Protein AF-A0A373CDP2-F1 (afdb_monomer)

Solvent-accessible surface area (backbone atoms only — not comparable to full-atom values): 11698 Å² total; per-residue (Å²): 119,57,42,87,71,25,28,60,67,56,31,35,53,56,54,60,68,63,36,44,76,42,55,37,71,59,55,51,54,51,41,70,76,43,55,89,49,52,42,79,63,47,60,87,51,70,73,38,40,32,43,42,81,57,66,59,92,93,43,82,88,56,56,48,43,31,30,28,71,40,75,60,88,72,38,36,34,31,42,23,76,78,72,51,74,48,79,39,51,74,90,31,45,47,75,65,63,101,52,98,62,49,73,32,66,48,29,35,28,76,74,52,75,72,48,55,48,32,43,76,74,59,54,30,49,58,53,37,27,79,28,56,36,45,35,33,41,26,86,90,76,46,56,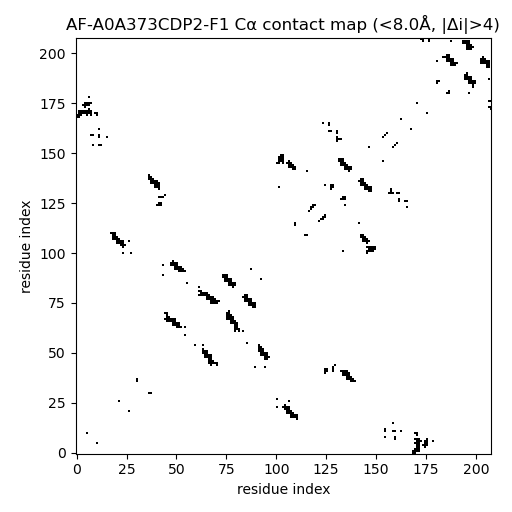38,35,28,38,67,60,80,96,70,61,59,52,74,65,24,46,42,50,35,38,57,76,73,63,66,68,38,32,21,70,52,36,34,51,52,51,57,35,50,77,69,64,34,43,84,46,76,59,88,95,43,50,27,34,21,52,85,89,44,80,72,49,73,65,118

pLDDT: mean 94.48, std 4.65, range [57.09, 98.25]

Nearest PDB structures (foldseek):
  7pel-assembly1_D  TM=5.878E-01  e=1.003E-01  Simian T-lymphotropic virus 1
  1mma-assembly1_A  TM=6.314E-01  e=1.733E-01  Dictyostelium discoideum
  7ouf-assembly1_D  TM=6.050E-01  e=2.079E-01  Simian T-lymphotropic virus 1
  6z7u-assembly1_A  TM=4.160E-01  e=3.799E-02  Dictyostelium discoideum
  2aka-assembly1_A  TM=4.088E-01  e=1.279E-01  Dictyostelium discoideum

Foldseek 3Di:
DADPLFALLNLLVVQQVQWDKDFQVVVVVVCVVPVPQKDFPQDDDFQFKKFFQADDPPCPVFARTFTFHDDDPQWTWTQGPVRDIDIDGPVGMDTDDPDPAAPDRMKTDGDDPVVVCCVPPVVLSVQQSVLQKTWMQGNPPGIMIDHRDDDDDCSVRHRSSSCVSSPDDNYDPLSNVVVVLVVVVWDWDDDDPFIFTDDVNHTDGTRD

Secondary structure (DSSP, 8-state):
-PPTT--HHHHHHHHHHTSEEEEHHHHHHHHHHSGGGEEE-PPP-TT-EEEESSPPTT-TTS-SEEEEEEEETTEEEEEETTS-EEEE-GGGEEE--SSSS-SSSEEEE--SHHHHHHHHHTTHHHHHHTTTEEEEEETTTEEEEEE---SS-HIIIIIHHHHHHHT---S-HHHHHHHHHHHTT-EEEEETTEEEEEETTEEEEE--

Radius of gyration: 22.07 Å; Cα contacts (8 Å, |Δi|>4): 347; chains: 1; bounding box: 62×33×64 Å

Structure (mmCIF, N/CA/C/O backbone):
data_AF-A0A373CDP2-F1
#
_entry.id   AF-A0A373CDP2-F1
#
loop_
_atom_site.group_PDB
_atom_site.id
_atom_site.type_symbol
_atom_site.label_atom_id
_atom_site.label_alt_id
_atom_site.label_comp_id
_atom_site.label_asym_id
_atom_site.label_entity_id
_atom_site.label_seq_id
_atom_site.pdbx_PDB_ins_code
_atom_site.Cartn_x
_atom_site.Cartn_y
_atom_site.Cartn_z
_atom_site.occupancy
_atom_site.B_iso_or_equiv
_atom_site.auth_seq_id
_atom_site.auth_comp_id
_atom_site.auth_asym_id
_atom_site.auth_atom_id
_atom_site.pdbx_PDB_model_num
ATOM 1 N N . MET A 1 1 ? -2.720 -9.867 20.230 1.00 57.09 1 MET A N 1
ATOM 2 C CA . MET A 1 1 ? -3.856 -10.163 21.149 1.00 57.09 1 MET A CA 1
ATOM 3 C C . MET A 1 1 ? -4.723 -8.920 21.264 1.00 57.09 1 MET A C 1
ATOM 5 O O . MET A 1 1 ? -4.150 -7.847 21.395 1.00 57.09 1 MET A O 1
ATOM 9 N N . ALA A 1 2 ? -6.055 -9.048 21.234 1.00 69.31 2 ALA A N 1
ATOM 10 C CA . ALA A 1 2 ? -6.944 -7.904 21.438 1.00 69.31 2 ALA A CA 1
ATOM 11 C C . ALA A 1 2 ? -6.773 -7.320 22.849 1.00 69.31 2 ALA A C 1
ATOM 13 O O . ALA A 1 2 ? -6.907 -8.052 23.834 1.00 69.31 2 ALA A O 1
ATOM 14 N N . LYS A 1 3 ? -6.446 -6.027 22.958 1.00 78.19 3 LYS A N 1
ATOM 15 C CA . LYS A 1 3 ? -6.358 -5.335 24.255 1.00 78.19 3 LYS A CA 1
ATOM 16 C C . LYS A 1 3 ? -7.673 -4.597 24.513 1.00 78.19 3 LYS A C 1
ATOM 18 O O . LYS A 1 3 ? -8.150 -3.864 23.653 1.00 78.19 3 LYS A O 1
ATOM 23 N N . ALA A 1 4 ? -8.258 -4.797 25.695 1.00 86.12 4 ALA A N 1
ATOM 24 C CA . ALA A 1 4 ? -9.505 -4.135 26.082 1.00 86.12 4 ALA A CA 1
ATOM 25 C C . ALA A 1 4 ? -9.374 -2.606 25.976 1.00 86.12 4 ALA A C 1
ATOM 27 O O . ALA A 1 4 ? -8.373 -2.042 26.420 1.00 86.12 4 ALA A O 1
ATOM 28 N N . GLY A 1 5 ? -10.386 -1.947 25.408 1.00 91.06 5 GLY A N 1
ATOM 29 C CA . GLY A 1 5 ? -10.405 -0.493 25.228 1.00 91.06 5 GLY A CA 1
ATOM 30 C C . GLY A 1 5 ? -9.679 0.040 23.986 1.00 91.06 5 GLY A C 1
ATOM 31 O O . GLY A 1 5 ? -9.682 1.248 23.783 1.00 91.06 5 GLY A O 1
ATOM 32 N N . MET A 1 6 ? -9.064 -0.816 23.167 1.00 95.06 6 MET A N 1
ATOM 33 C CA . MET A 1 6 ? -8.270 -0.402 22.006 1.00 95.06 6 MET A CA 1
ATOM 34 C C . MET A 1 6 ? -9.149 -0.166 20.770 1.00 95.06 6 MET A C 1
ATOM 36 O O . MET A 1 6 ? -9.871 -1.072 20.358 1.00 95.06 6 MET A O 1
ATOM 40 N N . THR A 1 7 ? -9.072 1.013 20.150 1.00 96.38 7 THR A N 1
ATOM 41 C CA . THR A 1 7 ? -9.706 1.268 18.840 1.00 96.38 7 THR A CA 1
ATOM 42 C C . THR A 1 7 ? -8.909 0.625 17.701 1.00 96.38 7 THR A C 1
ATOM 44 O O . THR A 1 7 ? -7.782 0.164 17.895 1.00 96.38 7 THR A O 1
ATOM 47 N N . ILE A 1 8 ? -9.455 0.608 16.483 1.00 96.94 8 ILE A N 1
ATOM 48 C CA . ILE A 1 8 ? -8.701 0.195 15.289 1.00 96.94 8 ILE A CA 1
ATOM 49 C C . ILE A 1 8 ? -7.463 1.076 15.092 1.00 96.94 8 ILE A C 1
ATOM 51 O O . ILE A 1 8 ? -6.405 0.558 14.744 1.00 96.94 8 ILE A O 1
ATOM 55 N N . SER A 1 9 ? -7.575 2.385 15.339 1.00 96.31 9 SER A N 1
ATOM 56 C CA . SER A 1 9 ? -6.439 3.305 15.215 1.00 96.31 9 SER A CA 1
ATOM 57 C C . SER A 1 9 ? -5.327 2.948 16.202 1.00 96.31 9 SER A C 1
ATOM 59 O O . SER A 1 9 ? -4.179 2.772 15.795 1.00 96.31 9 SER A O 1
ATOM 61 N N . ASP A 1 10 ? -5.669 2.731 17.474 1.00 96.31 10 ASP A N 1
ATOM 62 C CA . ASP A 1 10 ? -4.702 2.318 18.499 1.00 96.31 10 ASP A CA 1
ATOM 63 C C . ASP A 1 10 ? -4.043 0.974 18.148 1.00 96.31 10 ASP A C 1
ATOM 65 O O . ASP A 1 10 ? -2.832 0.800 18.294 1.00 96.31 10 ASP A O 1
ATOM 69 N N . ALA A 1 11 ? -4.836 0.023 17.649 1.00 96.31 11 ALA A N 1
ATOM 70 C CA . ALA A 1 11 ? -4.348 -1.287 17.246 1.00 96.31 11 ALA A CA 1
ATOM 71 C C . ALA A 1 11 ? -3.410 -1.218 16.035 1.00 96.31 11 ALA A C 1
ATOM 73 O O . ALA A 1 11 ? -2.416 -1.940 16.003 1.00 96.31 11 ALA A O 1
ATOM 74 N N . ALA A 1 12 ? -3.699 -0.349 15.062 1.00 96.25 12 ALA A N 1
ATOM 75 C CA . ALA A 1 12 ? -2.824 -0.113 13.921 1.00 96.25 12 ALA A CA 1
ATOM 76 C C . ALA A 1 12 ? -1.485 0.500 14.363 1.00 96.25 12 ALA A C 1
ATOM 78 O O . ALA A 1 12 ? -0.440 0.058 13.897 1.00 96.25 12 ALA A O 1
ATOM 79 N N . HIS A 1 13 ? -1.495 1.449 15.306 1.00 95.75 13 HIS A N 1
ATOM 80 C CA . HIS A 1 13 ? -0.265 2.024 15.867 1.00 95.75 13 HIS A CA 1
ATOM 81 C C . HIS A 1 13 ? 0.587 0.982 16.592 1.00 95.75 13 HIS A C 1
ATOM 83 O O . HIS A 1 13 ? 1.801 0.938 16.403 1.00 95.75 13 HIS A O 1
ATOM 89 N N . GLU A 1 14 ? -0.030 0.131 17.412 1.00 94.88 14 GLU A N 1
ATOM 90 C CA . GLU A 1 14 ? 0.697 -0.933 18.112 1.00 94.88 14 GLU A CA 1
ATOM 91 C C . GLU A 1 14 ? 1.245 -1.980 17.137 1.00 94.88 14 GLU A C 1
ATOM 93 O O . GLU A 1 14 ? 2.377 -2.416 17.311 1.00 94.88 14 GLU A O 1
ATOM 98 N N . TRP A 1 15 ? 0.495 -2.325 16.087 1.00 93.25 15 TRP A N 1
ATOM 99 C CA . TRP A 1 15 ? 0.960 -3.234 15.038 1.00 93.25 15 TRP A CA 1
ATOM 100 C C . TRP A 1 15 ? 2.170 -2.679 14.278 1.00 93.25 15 TRP A C 1
ATOM 102 O O . TRP A 1 15 ? 3.183 -3.363 14.164 1.00 93.25 15 TRP A O 1
ATOM 112 N N . VAL A 1 16 ? 2.122 -1.419 13.835 1.00 94.06 16 VAL A N 1
ATOM 113 C CA . VAL A 1 16 ? 3.268 -0.768 13.173 1.00 94.06 16 VAL A CA 1
ATOM 114 C C . VAL A 1 16 ? 4.475 -0.674 14.113 1.00 94.06 16 VAL A C 1
ATOM 116 O O . VAL A 1 16 ? 5.613 -0.785 13.668 1.00 94.06 16 VAL A O 1
ATOM 119 N N . ARG A 1 17 ? 4.257 -0.531 15.428 1.00 93.19 17 ARG A N 1
ATOM 120 C CA . ARG A 1 17 ? 5.344 -0.488 16.422 1.00 93.19 17 ARG A CA 1
ATOM 121 C C . ARG A 1 17 ? 6.102 -1.812 16.570 1.00 93.19 17 ARG A C 1
ATOM 123 O O . ARG A 1 17 ? 7.216 -1.798 17.086 1.00 93.19 17 ARG A O 1
ATOM 130 N N . GLU A 1 18 ? 5.502 -2.935 16.187 1.00 91.62 18 GLU A N 1
ATOM 131 C CA . GLU A 1 18 ? 6.145 -4.257 16.226 1.00 91.62 18 GLU A CA 1
ATOM 132 C C . GLU A 1 18 ? 6.982 -4.547 14.967 1.00 91.62 18 GLU A C 1
ATOM 134 O O . GLU A 1 18 ? 7.766 -5.499 14.957 1.00 91.62 18 GLU A O 1
ATOM 139 N N 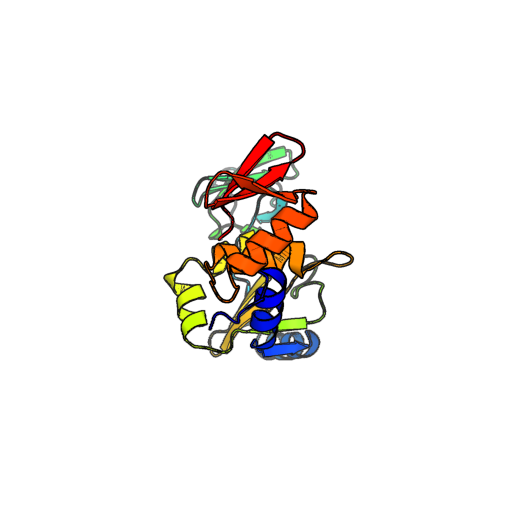. MET A 1 19 ? 6.853 -3.721 13.924 1.00 93.12 19 MET A N 1
ATOM 140 C CA . MET A 1 19 ? 7.631 -3.843 12.691 1.00 93.12 19 MET A CA 1
ATOM 141 C C . MET A 1 19 ? 9.071 -3.369 12.879 1.00 93.12 19 MET A C 1
ATOM 143 O O . MET A 1 19 ? 9.372 -2.508 13.713 1.00 93.12 19 MET A O 1
ATOM 147 N N . ASN A 1 20 ? 9.963 -3.884 12.037 1.00 95.19 20 ASN A N 1
ATOM 148 C CA . ASN A 1 20 ? 11.294 -3.314 11.912 1.00 95.19 20 ASN A CA 1
ATOM 149 C C . ASN A 1 20 ? 11.195 -2.011 11.114 1.00 95.19 20 ASN A C 1
ATOM 151 O O . ASN A 1 20 ? 10.481 -1.952 10.116 1.00 95.19 20 ASN A O 1
ATOM 155 N N . ALA A 1 21 ? 11.909 -0.972 11.547 1.00 96.50 21 ALA A N 1
ATOM 156 C CA . ALA A 1 21 ? 11.938 0.325 10.878 1.00 96.50 21 ALA A CA 1
ATOM 157 C C . ALA A 1 21 ? 13.376 0.693 10.505 1.00 96.50 21 ALA A C 1
ATOM 159 O O . ALA A 1 21 ? 14.275 0.670 11.351 1.00 96.50 21 ALA A O 1
ATOM 160 N N . TYR A 1 22 ? 13.573 1.073 9.248 1.00 97.12 22 TYR A N 1
ATOM 161 C CA . TYR A 1 22 ? 14.870 1.365 8.655 1.00 97.12 22 TYR A CA 1
ATOM 162 C C . TYR A 1 22 ? 14.875 2.785 8.087 1.00 97.12 22 TYR A C 1
ATOM 164 O O . TYR A 1 22 ? 13.942 3.156 7.369 1.00 97.12 22 TYR A O 1
ATOM 172 N N . PRO A 1 23 ? 15.909 3.594 8.370 1.00 97.38 23 PRO A N 1
ATOM 173 C CA . PRO A 1 23 ? 16.127 4.831 7.634 1.00 97.38 23 PRO A CA 1
ATOM 174 C C . PRO A 1 23 ? 16.284 4.521 6.146 1.00 97.38 23 PRO A C 1
ATOM 176 O O . PRO A 1 23 ? 17.019 3.600 5.787 1.00 97.38 23 PRO A O 1
ATOM 179 N N . GLN A 1 24 ? 15.644 5.306 5.285 1.00 95.50 24 GLN A N 1
ATOM 180 C CA . GLN A 1 24 ? 15.712 5.105 3.839 1.00 95.50 24 GLN A CA 1
ATOM 181 C C . GLN A 1 24 ? 17.152 5.058 3.313 1.00 95.50 24 GLN A C 1
ATOM 183 O O . GLN A 1 24 ? 17.481 4.176 2.530 1.00 95.50 24 GLN A O 1
ATOM 188 N N . GLU A 1 25 ? 18.024 5.949 3.791 1.00 96.06 25 GLU A N 1
ATOM 189 C CA . GLU A 1 25 ? 19.436 6.017 3.378 1.00 96.06 25 GLU A CA 1
ATOM 190 C C . GLU A 1 25 ? 20.194 4.698 3.630 1.00 96.06 25 GLU A C 1
ATOM 192 O O . GLU A 1 25 ? 21.134 4.351 2.911 1.00 96.06 25 GLU A O 1
ATOM 197 N N . MET A 1 26 ? 19.782 3.931 4.648 1.00 97.31 26 MET A N 1
ATOM 198 C CA . MET A 1 26 ? 20.343 2.606 4.909 1.00 97.31 26 MET A CA 1
ATOM 199 C C . MET A 1 26 ? 19.941 1.625 3.809 1.00 97.31 26 MET A C 1
ATOM 201 O O . MET A 1 26 ? 20.804 0.922 3.290 1.00 97.31 26 MET A O 1
ATOM 205 N N . ILE A 1 27 ? 18.657 1.594 3.444 1.00 97.19 27 ILE A N 1
ATOM 206 C CA . ILE A 1 27 ? 18.152 0.733 2.368 1.00 97.19 27 ILE A CA 1
ATOM 207 C C . ILE A 1 27 ? 18.765 1.142 1.029 1.00 97.19 27 ILE A C 1
ATOM 209 O O . ILE A 1 27 ? 19.231 0.282 0.293 1.00 97.19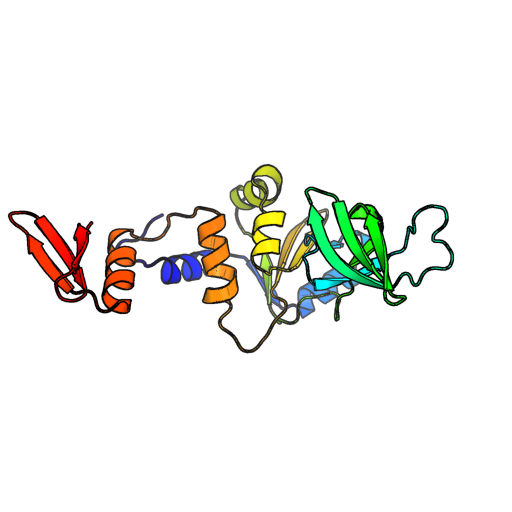 27 ILE A O 1
ATOM 213 N N . GLU A 1 28 ? 18.881 2.442 0.758 1.00 96.38 28 GLU A N 1
ATOM 214 C CA . GLU A 1 28 ? 19.547 2.963 -0.438 1.00 96.38 28 GLU A CA 1
ATOM 215 C C . GLU A 1 28 ? 20.995 2.467 -0.544 1.00 96.38 28 GLU A C 1
ATOM 217 O O . GLU A 1 28 ? 21.419 1.979 -1.590 1.00 96.38 28 GLU A O 1
ATOM 222 N N . THR A 1 29 ? 21.743 2.519 0.563 1.00 97.12 29 THR A N 1
ATOM 223 C CA . THR A 1 29 ? 23.119 2.006 0.614 1.00 97.12 29 THR A CA 1
ATOM 224 C C . THR A 1 29 ? 23.176 0.505 0.307 1.00 97.12 29 THR A C 1
ATOM 226 O O . THR A 1 29 ? 24.089 0.049 -0.383 1.00 97.12 29 THR A O 1
ATOM 229 N N . LEU A 1 30 ? 22.211 -0.276 0.806 1.00 96.19 30 LEU A N 1
ATOM 230 C CA . LEU A 1 30 ? 22.133 -1.719 0.561 1.00 96.19 30 LEU A CA 1
ATOM 231 C C . LEU A 1 30 ? 21.752 -2.036 -0.893 1.00 96.19 30 LEU A C 1
ATOM 233 O O . LEU A 1 30 ? 22.391 -2.893 -1.502 1.00 96.19 30 LEU A O 1
ATOM 237 N N . MET A 1 31 ? 20.787 -1.310 -1.462 1.00 96.19 31 MET A N 1
ATOM 238 C CA . MET A 1 31 ? 20.396 -1.427 -2.870 1.00 96.19 31 MET A CA 1
ATOM 239 C C . MET A 1 31 ? 21.561 -1.114 -3.806 1.00 96.19 31 MET A C 1
ATOM 241 O O . MET A 1 31 ? 21.827 -1.866 -4.735 1.00 96.19 31 MET A O 1
ATOM 245 N N . GLN A 1 32 ? 22.327 -0.055 -3.537 1.00 95.94 32 GLN A N 1
ATOM 246 C CA . GLN A 1 32 ? 23.506 0.280 -4.344 1.00 95.94 32 GLN A CA 1
ATOM 247 C C . GLN A 1 32 ? 24.610 -0.783 -4.262 1.00 95.94 32 GLN A C 1
ATOM 249 O O . GLN A 1 32 ? 25.369 -0.959 -5.216 1.00 95.94 32 GLN A O 1
ATOM 254 N N . ALA A 1 33 ? 24.730 -1.479 -3.128 1.00 96.81 33 ALA A N 1
ATOM 255 C CA . ALA A 1 33 ? 25.738 -2.518 -2.945 1.00 96.81 33 ALA A CA 1
ATOM 256 C C . ALA A 1 33 ? 25.420 -3.800 -3.729 1.00 96.81 33 ALA A C 1
ATOM 258 O O . ALA A 1 33 ? 26.351 -4.502 -4.133 1.00 96.81 33 ALA A O 1
ATOM 259 N N . LYS A 1 34 ? 24.134 -4.104 -3.931 1.00 95.88 34 LYS A N 1
ATOM 260 C CA . LYS A 1 34 ? 23.659 -5.297 -4.635 1.00 95.88 34 LYS A CA 1
ATOM 261 C C . LYS A 1 34 ? 22.375 -5.015 -5.435 1.00 95.88 34 LYS A C 1
ATOM 263 O O . LYS A 1 34 ? 21.322 -5.520 -5.071 1.00 95.88 34 LYS A O 1
ATOM 268 N N . PRO A 1 35 ? 22.427 -4.207 -6.501 1.00 94.75 35 PRO A N 1
ATOM 269 C CA . PRO A 1 35 ? 21.219 -3.743 -7.190 1.00 94.75 35 PRO A CA 1
ATOM 270 C C . PRO A 1 35 ? 20.390 -4.877 -7.803 1.00 94.75 35 PRO A C 1
ATOM 272 O O . PRO A 1 35 ? 19.171 -4.769 -7.841 1.00 94.75 35 PRO A O 1
ATOM 275 N N . ASP A 1 36 ? 21.043 -5.959 -8.232 1.00 96.81 36 ASP A N 1
ATOM 276 C CA . ASP A 1 36 ? 20.384 -7.099 -8.876 1.00 96.81 36 ASP A CA 1
ATOM 277 C C . ASP A 1 36 ? 19.564 -7.957 -7.896 1.00 96.81 36 ASP A C 1
ATOM 279 O O . ASP A 1 36 ? 18.681 -8.675 -8.345 1.00 96.81 36 ASP A O 1
ATOM 283 N N . ASP A 1 37 ? 19.826 -7.861 -6.584 1.00 97.38 37 ASP A N 1
ATOM 284 C CA . ASP A 1 37 ? 19.130 -8.636 -5.542 1.00 97.38 37 ASP A CA 1
ATOM 285 C C . ASP A 1 37 ? 17.828 -7.939 -5.077 1.00 97.38 37 ASP A C 1
ATOM 287 O O . ASP A 1 37 ? 17.168 -8.436 -4.165 1.00 97.38 37 ASP A O 1
ATOM 291 N N . TRP A 1 38 ? 17.487 -6.754 -5.611 1.00 97.12 38 TRP A N 1
ATOM 292 C CA . TRP A 1 38 ? 16.315 -5.970 -5.197 1.00 97.12 38 TRP A CA 1
ATOM 293 C C . TRP A 1 38 ? 15.314 -5.781 -6.333 1.00 97.12 38 TRP A C 1
ATOM 295 O O . TRP A 1 38 ? 15.653 -5.301 -7.417 1.00 97.12 38 TRP A O 1
ATOM 305 N N . HIS A 1 39 ? 14.042 -6.039 -6.039 1.00 95.06 39 HIS A N 1
ATOM 306 C CA . HIS A 1 39 ? 12.957 -5.953 -7.010 1.00 95.06 39 HIS A CA 1
ATOM 307 C C . HIS A 1 39 ? 11.795 -5.136 -6.445 1.00 95.06 39 HIS A C 1
ATOM 309 O O . HIS A 1 39 ? 11.271 -5.457 -5.381 1.00 95.06 39 HIS A O 1
ATOM 315 N N . GLU A 1 40 ? 11.372 -4.068 -7.131 1.00 95.88 40 GLU A N 1
ATOM 316 C 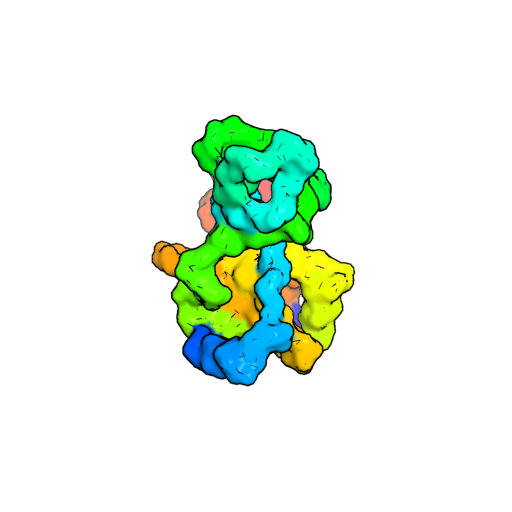CA . GLU A 1 40 ? 10.100 -3.419 -6.789 1.00 95.88 40 GLU A CA 1
ATOM 317 C C . GLU A 1 40 ? 8.956 -4.320 -7.268 1.00 95.88 40 GLU A C 1
ATOM 319 O O . GLU A 1 40 ? 8.777 -4.525 -8.464 1.00 95.88 40 GLU A O 1
ATOM 324 N N . VAL A 1 41 ? 8.172 -4.841 -6.325 1.00 95.94 41 VAL A N 1
ATOM 325 C CA . VAL A 1 41 ? 7.035 -5.743 -6.584 1.00 95.94 41 VAL A CA 1
ATOM 326 C C . VAL A 1 41 ? 5.686 -5.035 -6.410 1.00 95.94 41 VAL A C 1
ATOM 328 O O . VAL A 1 41 ? 4.632 -5.667 -6.359 1.00 95.94 41 VAL A O 1
ATOM 331 N N . THR A 1 42 ? 5.695 -3.703 -6.286 1.00 96.62 42 THR A N 1
ATOM 332 C CA . THR A 1 42 ? 4.477 -2.889 -6.198 1.00 96.62 42 THR A CA 1
ATOM 333 C C . THR A 1 42 ? 3.610 -3.090 -7.441 1.00 96.62 42 THR A C 1
ATOM 335 O O . THR A 1 42 ? 4.050 -2.800 -8.551 1.00 96.62 42 THR A O 1
ATOM 338 N N . MET A 1 43 ? 2.348 -3.495 -7.267 1.00 95.88 43 MET A N 1
ATOM 339 C CA . MET A 1 43 ? 1.430 -3.609 -8.401 1.00 95.88 43 MET A CA 1
ATOM 340 C C . MET A 1 43 ? 1.119 -2.227 -9.006 1.00 95.88 43 MET A C 1
ATOM 342 O O . MET A 1 43 ? 0.804 -1.301 -8.246 1.00 95.88 43 MET A O 1
ATOM 346 N N . PRO A 1 44 ? 1.136 -2.083 -10.345 1.00 95.69 44 PRO A N 1
ATOM 347 C CA . PRO A 1 44 ? 0.714 -0.855 -11.014 1.00 95.69 44 PRO A CA 1
ATOM 348 C C . PRO A 1 44 ? -0.760 -0.530 -10.744 1.00 95.69 44 PRO A C 1
ATOM 350 O O . PRO A 1 44 ? -1.592 -1.433 -10.593 1.00 95.69 44 PRO A O 1
ATOM 353 N N . ARG A 1 45 ? -1.103 0.761 -10.721 1.00 94.06 45 ARG A N 1
ATOM 354 C CA . ARG A 1 45 ? -2.480 1.247 -10.517 1.00 94.06 45 ARG A CA 1
ATOM 355 C C . ARG A 1 45 ? -2.935 2.173 -11.641 1.00 94.06 45 ARG A C 1
ATOM 357 O O . ARG A 1 45 ? -2.133 2.744 -12.367 1.00 94.06 45 ARG A O 1
ATOM 364 N N . VAL A 1 46 ? -4.249 2.366 -11.736 1.00 95.62 46 VAL A N 1
ATOM 365 C CA . VAL A 1 46 ? -4.833 3.409 -12.593 1.00 95.62 46 VAL A CA 1
ATOM 366 C C . VAL A 1 46 ? -4.223 4.769 -12.237 1.00 95.62 46 VAL A C 1
ATOM 368 O O . VAL A 1 46 ? -4.011 5.054 -11.054 1.00 95.62 46 VAL A O 1
ATOM 371 N N . CYS A 1 47 ? -3.968 5.583 -13.262 1.00 95.12 47 CYS A N 1
ATOM 372 C CA . CYS A 1 47 ? -3.242 6.855 -13.225 1.00 95.12 47 CYS A CA 1
ATOM 373 C C . CYS A 1 47 ? -1.723 6.763 -12.995 1.00 95.12 47 CYS A C 1
ATOM 375 O O . CYS A 1 47 ? -1.079 7.805 -12.889 1.00 95.12 47 CYS A O 1
ATOM 377 N N . ASP A 1 48 ? -1.125 5.570 -12.910 1.00 96.38 48 ASP A N 1
ATOM 378 C CA . ASP A 1 48 ? 0.336 5.476 -12.930 1.00 96.38 48 ASP A CA 1
ATOM 379 C C . ASP A 1 48 ? 0.865 5.785 -14.337 1.00 96.38 48 ASP A C 1
ATOM 381 O O . ASP A 1 48 ? 0.341 5.305 -15.347 1.00 96.38 48 ASP A O 1
ATOM 385 N N . ARG A 1 49 ? 1.932 6.582 -14.376 1.00 97.25 49 ARG A N 1
ATOM 386 C CA . ARG A 1 49 ? 2.730 6.855 -15.570 1.00 97.25 49 ARG A CA 1
ATOM 387 C C . ARG A 1 49 ? 3.615 5.658 -15.878 1.00 97.25 49 ARG A C 1
ATOM 389 O O . ARG A 1 49 ? 4.150 5.046 -14.956 1.00 97.25 49 ARG A O 1
ATOM 396 N N . VAL A 1 50 ? 3.749 5.308 -17.151 1.00 97.75 50 VAL A N 1
ATOM 397 C CA . VAL A 1 50 ? 4.445 4.089 -17.577 1.00 97.75 50 VAL A CA 1
ATOM 398 C C . VAL A 1 50 ? 5.301 4.318 -18.813 1.00 97.75 50 VAL A C 1
ATOM 400 O O . VAL A 1 50 ? 4.968 5.144 -19.665 1.00 97.75 50 VAL A O 1
ATOM 403 N N . TYR A 1 51 ? 6.357 3.516 -18.916 1.00 97.19 51 TYR A N 1
ATOM 404 C CA . TYR A 1 51 ? 7.166 3.350 -20.114 1.00 97.19 51 TYR A CA 1
ATOM 405 C C . TYR A 1 51 ? 7.005 1.921 -20.645 1.00 97.19 51 TYR A C 1
ATOM 407 O O . TYR A 1 51 ? 7.295 0.944 -19.954 1.00 97.19 51 TYR A O 1
ATOM 415 N N . VAL A 1 52 ? 6.523 1.795 -21.879 1.00 97.31 52 VAL A N 1
ATOM 416 C CA . VAL A 1 52 ? 6.281 0.524 -22.567 1.00 97.31 52 VAL A CA 1
ATOM 417 C C . VAL A 1 52 ? 7.519 0.143 -23.370 1.00 97.31 52 VAL A C 1
ATOM 419 O O . VAL A 1 52 ? 7.838 0.773 -24.378 1.00 97.31 52 VAL A O 1
ATOM 422 N N . TYR A 1 53 ? 8.214 -0.916 -22.958 1.00 95.75 53 TYR A N 1
ATOM 423 C CA . TYR A 1 53 ? 9.397 -1.408 -23.673 1.00 95.75 53 TYR A CA 1
ATOM 424 C C . TYR A 1 53 ? 9.079 -2.516 -24.686 1.00 95.75 53 TYR A C 1
ATOM 426 O O . TYR A 1 53 ? 9.875 -2.731 -25.602 1.00 95.75 53 TYR A O 1
ATOM 434 N N . ASN A 1 54 ? 7.917 -3.171 -24.571 1.00 95.38 54 ASN A N 1
ATOM 435 C CA . ASN A 1 54 ? 7.437 -4.183 -25.515 1.00 95.38 54 ASN A CA 1
ATOM 436 C C . ASN A 1 54 ? 6.120 -3.732 -26.167 1.00 95.38 54 ASN A C 1
ATOM 438 O O . ASN A 1 54 ? 5.029 -4.115 -25.746 1.00 95.38 54 ASN A O 1
ATOM 442 N N . LEU A 1 55 ? 6.215 -2.909 -27.214 1.00 94.56 55 LEU A N 1
ATOM 443 C CA . LEU A 1 55 ? 5.039 -2.509 -27.991 1.00 94.56 55 LEU A CA 1
ATOM 444 C C . LEU A 1 55 ? 4.468 -3.698 -28.794 1.00 94.56 55 LEU A C 1
ATOM 446 O O . LEU A 1 55 ? 5.247 -4.502 -29.317 1.00 94.56 55 LEU A O 1
ATOM 450 N N . PRO A 1 56 ? 3.132 -3.807 -28.945 1.00 94.00 56 PRO A N 1
ATOM 451 C CA . PRO A 1 56 ? 2.520 -4.837 -29.783 1.00 94.00 56 PRO A CA 1
ATOM 452 C C . PRO A 1 56 ? 2.936 -4.718 -31.257 1.00 94.00 56 PRO A C 1
ATOM 454 O O . PRO A 1 56 ? 3.169 -3.615 -31.756 1.00 94.00 56 PRO A O 1
ATOM 457 N N . ASP A 1 57 ? 2.944 -5.843 -31.979 1.00 93.31 57 ASP A N 1
ATOM 458 C CA . ASP A 1 57 ? 3.226 -5.877 -33.422 1.00 93.31 57 ASP A CA 1
ATOM 459 C C . ASP A 1 57 ? 2.358 -4.861 -34.192 1.00 93.31 57 ASP A C 1
ATOM 461 O O . ASP A 1 57 ? 1.131 -4.828 -34.049 1.00 93.31 57 ASP A O 1
ATOM 465 N N . GLY A 1 58 ? 2.984 -4.054 -35.051 1.00 91.69 58 GLY A N 1
ATOM 466 C CA . GLY A 1 58 ? 2.311 -2.997 -35.811 1.00 91.69 58 GLY A CA 1
ATOM 467 C C . GLY A 1 58 ? 2.129 -1.671 -35.065 1.00 91.69 58 GLY A C 1
ATOM 468 O O . GLY A 1 58 ? 1.529 -0.754 -35.628 1.00 91.69 58 GLY A O 1
ATOM 469 N N . CYS A 1 59 ? 2.623 -1.563 -33.827 1.00 93.19 59 CYS A N 1
ATOM 470 C CA . CYS A 1 59 ? 2.645 -0.330 -33.035 1.00 93.19 59 CYS A CA 1
ATOM 471 C C . CYS A 1 59 ? 4.067 0.241 -32.890 1.00 93.19 59 CYS A C 1
ATOM 473 O O . CYS A 1 59 ? 4.310 1.042 -31.996 1.00 93.19 59 CYS A O 1
ATOM 475 N N . GLU A 1 6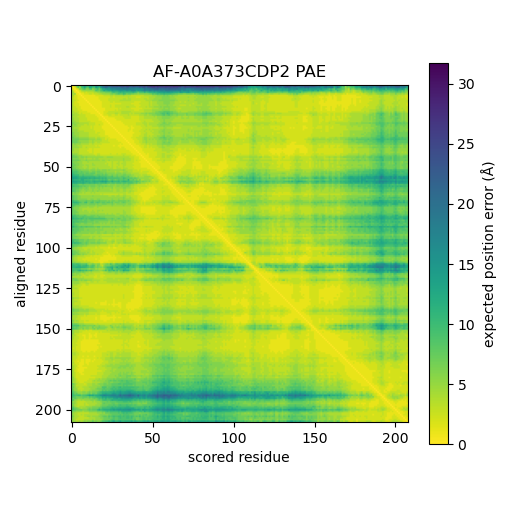0 ? 5.023 -0.160 -33.736 1.00 91.31 60 GLU A N 1
ATOM 476 C CA . GLU A 1 60 ? 6.449 0.166 -33.564 1.00 91.31 60 GLU A CA 1
ATOM 477 C C . GLU A 1 60 ? 6.757 1.671 -33.660 1.00 91.31 60 GLU A C 1
ATOM 479 O O . GLU A 1 60 ? 7.786 2.121 -33.159 1.00 91.31 60 GLU A O 1
ATOM 484 N N . ASP A 1 61 ? 5.873 2.438 -34.304 1.00 93.25 61 ASP A N 1
ATOM 485 C CA . ASP A 1 61 ? 5.994 3.889 -34.477 1.00 93.25 61 ASP A CA 1
ATOM 486 C C . ASP A 1 61 ? 5.280 4.699 -33.370 1.00 93.25 61 ASP A C 1
ATOM 488 O O . ASP A 1 61 ? 5.250 5.930 -33.449 1.00 93.25 61 ASP A O 1
ATOM 492 N N . TYR A 1 62 ? 4.664 4.042 -32.378 1.00 95.50 62 TYR A N 1
ATOM 493 C CA . TYR A 1 62 ? 3.928 4.718 -31.300 1.00 95.50 62 TYR A CA 1
ATOM 494 C C . TYR A 1 62 ? 4.872 5.303 -30.245 1.00 95.50 62 TYR A C 1
ATOM 496 O O . TYR A 1 62 ? 6.001 4.837 -30.069 1.00 95.50 62 TYR A O 1
ATOM 504 N N . ASP A 1 63 ? 4.400 6.318 -29.517 1.00 95.62 63 ASP A N 1
ATOM 505 C CA . ASP A 1 63 ? 5.114 6.802 -28.332 1.00 95.62 63 ASP A CA 1
ATOM 506 C C . ASP A 1 63 ? 5.051 5.738 -27.218 1.00 95.62 63 ASP A C 1
ATOM 508 O O . ASP A 1 63 ? 3.952 5.327 -26.850 1.00 95.62 63 ASP A O 1
ATOM 512 N N . PRO A 1 64 ? 6.187 5.263 -26.673 1.00 96.06 64 PRO A N 1
ATOM 513 C CA . PRO A 1 64 ? 6.184 4.242 -25.627 1.00 96.06 64 PRO A CA 1
ATOM 514 C C . PRO A 1 64 ? 5.751 4.772 -24.252 1.00 96.06 64 PRO A C 1
ATOM 516 O O . PRO A 1 64 ? 5.530 3.975 -23.342 1.00 96.06 6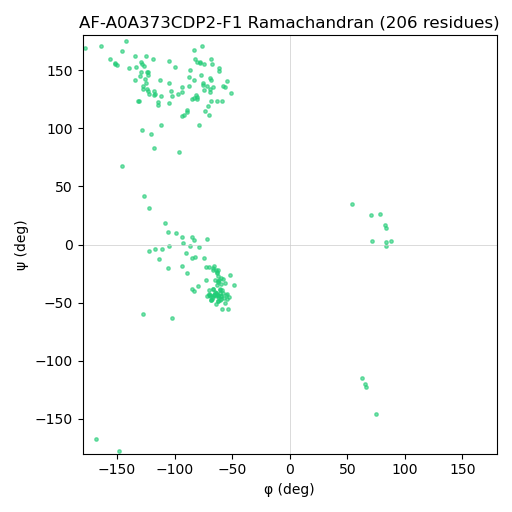4 PRO A O 1
ATOM 519 N N . ASN A 1 65 ? 5.652 6.089 -24.058 1.00 97.56 65 ASN A N 1
ATOM 520 C CA . ASN A 1 65 ? 5.244 6.674 -22.784 1.00 97.56 65 ASN A CA 1
ATOM 521 C C . ASN A 1 65 ? 3.720 6.782 -22.710 1.00 97.56 65 ASN A C 1
ATOM 523 O O . ASN A 1 65 ? 3.049 7.093 -23.697 1.00 97.56 65 ASN A O 1
ATOM 527 N N . GLY A 1 66 ? 3.159 6.581 -21.520 1.00 97.44 66 GLY A N 1
ATOM 528 C CA . GLY A 1 66 ? 1.716 6.668 -21.328 1.00 97.44 66 GLY A CA 1
ATOM 529 C C . GLY A 1 66 ? 1.273 6.686 -19.873 1.00 97.44 66 GLY A C 1
ATOM 530 O O . GLY A 1 66 ? 2.062 6.876 -18.946 1.00 97.44 66 GLY A O 1
ATOM 531 N N . GLU A 1 67 ? -0.026 6.493 -19.679 1.00 98.25 67 GLU A N 1
ATOM 532 C CA . GLU A 1 67 ? -0.672 6.377 -18.374 1.00 98.25 67 GLU A CA 1
ATOM 533 C C . GLU A 1 67 ? -1.651 5.195 -18.371 1.00 98.25 67 GLU A C 1
ATOM 535 O O . GLU A 1 67 ? -2.358 4.952 -19.353 1.00 98.25 67 GLU A O 1
ATOM 540 N N . ILE A 1 68 ? -1.712 4.459 -17.258 1.00 98.06 68 ILE A N 1
ATOM 541 C CA . ILE A 1 68 ? -2.684 3.376 -17.074 1.00 98.06 68 ILE A CA 1
ATOM 542 C C . ILE A 1 68 ? -4.084 3.977 -16.914 1.00 98.06 68 ILE A C 1
ATOM 544 O O . ILE A 1 68 ? -4.411 4.569 -15.884 1.00 98.06 68 ILE A O 1
ATOM 548 N N . GLU A 1 69 ? -4.942 3.763 -17.906 1.00 97.62 69 GLU A N 1
ATOM 549 C CA . GLU A 1 69 ? -6.324 4.246 -17.915 1.00 97.62 69 GLU A CA 1
ATOM 550 C C . GLU A 1 69 ? -7.267 3.284 -17.178 1.00 97.62 69 GLU A C 1
ATOM 552 O O . GLU A 1 69 ? -8.190 3.713 -16.481 1.00 97.62 69 GLU A O 1
ATOM 557 N N . ASN A 1 70 ? -7.052 1.971 -17.314 1.00 97.44 70 ASN A N 1
ATOM 558 C CA . ASN A 1 70 ? -7.901 0.957 -16.688 1.00 97.44 70 ASN A CA 1
ATOM 559 C C . ASN A 1 70 ? -7.170 -0.383 -16.496 1.00 97.44 70 ASN A C 1
ATOM 561 O O . ASN A 1 70 ? -6.197 -0.673 -17.187 1.00 97.44 70 ASN A O 1
ATOM 565 N N . ILE A 1 71 ? -7.670 -1.220 -15.582 1.00 96.38 71 ILE A N 1
ATOM 566 C CA . ILE A 1 71 ? -7.130 -2.556 -15.290 1.00 96.38 71 ILE A CA 1
ATOM 567 C C . ILE A 1 71 ? -8.284 -3.564 -15.258 1.00 96.38 71 ILE A C 1
ATOM 569 O O . ILE A 1 71 ? -9.239 -3.403 -14.493 1.00 96.38 71 ILE A O 1
ATOM 573 N N . VAL A 1 72 ? -8.203 -4.616 -16.077 1.00 94.94 72 VAL A N 1
ATOM 574 C CA . VAL A 1 72 ? -9.215 -5.682 -16.158 1.00 94.94 72 VAL A CA 1
ATOM 575 C C . VAL A 1 72 ? -8.540 -7.044 -16.008 1.00 94.94 72 VAL A C 1
ATOM 577 O O . VAL A 1 72 ? -8.013 -7.605 -16.964 1.00 94.94 72 VAL A O 1
ATOM 580 N N . GLY A 1 73 ? -8.583 -7.600 -14.795 1.00 92.12 73 GLY A N 1
ATOM 581 C CA . GLY A 1 73 ? -7.801 -8.797 -14.476 1.00 92.12 73 GLY A CA 1
ATOM 582 C C . GLY A 1 73 ? -6.311 -8.466 -14.529 1.00 92.12 73 GLY A C 1
ATOM 583 O O . GLY A 1 73 ? -5.891 -7.531 -13.856 1.00 92.12 73 GLY A O 1
ATOM 584 N N . ASP A 1 74 ? -5.567 -9.192 -15.361 1.00 92.81 74 ASP A N 1
ATOM 585 C CA . ASP A 1 74 ? -4.123 -9.001 -15.564 1.00 92.81 74 ASP A CA 1
ATOM 586 C C . ASP A 1 74 ? -3.807 -8.169 -16.825 1.00 92.81 74 ASP A C 1
ATOM 588 O O . ASP A 1 74 ? -2.659 -8.100 -17.258 1.00 92.81 74 ASP A O 1
ATOM 592 N N . VAL A 1 75 ? -4.833 -7.562 -17.439 1.00 96.69 75 VAL A N 1
ATOM 593 C CA . VAL A 1 75 ? -4.701 -6.717 -18.633 1.00 96.69 75 VAL A CA 1
ATOM 594 C C . VAL A 1 75 ? -4.768 -5.244 -18.243 1.00 96.69 75 VAL A C 1
ATOM 596 O O . VAL A 1 75 ? -5.729 -4.799 -17.604 1.00 96.69 75 VAL A O 1
ATOM 599 N N . TYR A 1 76 ? -3.765 -4.493 -18.684 1.00 97.56 76 TYR A N 1
ATOM 600 C CA . TYR A 1 76 ? -3.611 -3.061 -18.470 1.00 97.56 76 TYR A CA 1
ATOM 601 C C . TYR A 1 76 ? -3.948 -2.312 -19.753 1.00 97.56 76 TYR A C 1
ATOM 603 O O . TYR A 1 76 ? -3.335 -2.542 -20.794 1.00 97.56 76 TYR A O 1
ATOM 611 N N . LEU A 1 77 ? -4.927 -1.414 -19.669 1.00 98.06 77 LEU A N 1
ATOM 612 C CA . LEU A 1 77 ? -5.265 -0.487 -20.740 1.00 98.06 77 LEU A CA 1
ATOM 613 C C . LEU A 1 77 ? -4.430 0.781 -20.559 1.00 98.06 77 LEU A C 1
ATOM 615 O O . LEU A 1 77 ? -4.619 1.500 -19.575 1.00 98.06 77 LEU A O 1
ATOM 619 N N . ILE A 1 78 ? -3.520 1.046 -21.492 1.00 98.12 78 ILE A N 1
ATOM 620 C CA . ILE A 1 78 ? -2.585 2.173 -21.426 1.00 98.12 78 ILE A CA 1
ATOM 621 C C . ILE A 1 78 ? -2.930 3.177 -22.519 1.00 98.12 78 ILE A C 1
ATOM 623 O O . ILE A 1 78 ? -3.034 2.821 -23.694 1.00 98.12 78 ILE A O 1
ATOM 627 N N . ASN A 1 79 ? -3.087 4.434 -22.113 1.00 98.06 79 ASN A N 1
ATOM 628 C CA . ASN A 1 79 ? -3.245 5.577 -22.998 1.00 98.06 79 ASN A CA 1
ATOM 629 C C . ASN A 1 79 ? -1.864 6.201 -23.240 1.00 98.06 79 ASN A C 1
ATOM 631 O O . ASN A 1 79 ? -1.251 6.722 -22.307 1.00 98.06 79 ASN A O 1
ATOM 635 N N . LEU A 1 80 ? -1.357 6.075 -24.465 1.00 97.94 80 LEU A N 1
ATOM 636 C CA . LEU A 1 80 ? -0.039 6.564 -24.868 1.00 97.94 80 LEU A CA 1
ATOM 637 C C . LEU A 1 80 ? -0.078 8.069 -25.159 1.00 97.94 80 LEU A 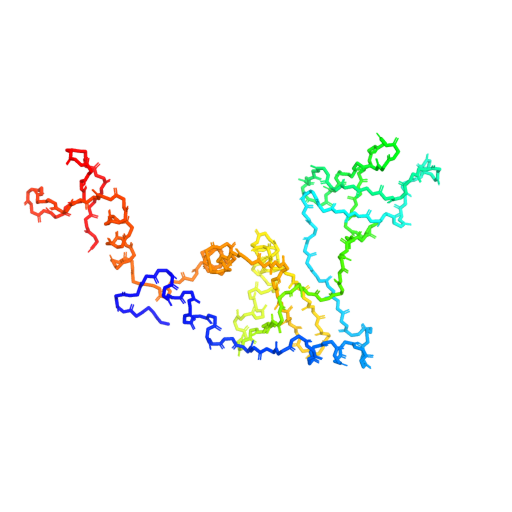C 1
ATOM 639 O O . LEU A 1 80 ? -1.124 8.634 -25.483 1.00 97.94 80 LEU A O 1
ATOM 643 N N . GLU A 1 81 ? 1.072 8.740 -25.082 1.00 97.06 81 GLU A N 1
ATOM 644 C CA . GLU A 1 81 ? 1.153 10.200 -25.259 1.00 97.06 81 GLU A CA 1
ATOM 645 C C . GLU A 1 81 ? 0.748 10.692 -26.656 1.00 97.06 81 GLU A C 1
ATOM 647 O O . GLU A 1 81 ? 0.308 11.835 -26.818 1.00 97.06 81 GLU A O 1
ATOM 652 N N . ASP A 1 82 ? 0.847 9.830 -27.666 1.00 95.94 82 ASP A N 1
ATOM 653 C CA . ASP A 1 82 ? 0.402 10.108 -29.032 1.00 95.94 82 ASP A CA 1
ATOM 654 C C . ASP A 1 82 ? -1.125 9.969 -29.227 1.00 95.94 82 ASP A C 1
ATOM 656 O O . ASP A 1 82 ? -1.649 10.273 -30.305 1.00 95.94 82 ASP A O 1
ATOM 660 N N . GLY A 1 83 ? -1.849 9.573 -28.174 1.00 95.19 83 GLY A N 1
ATOM 661 C CA . GLY A 1 83 ? -3.298 9.391 -28.142 1.00 95.19 83 GLY A CA 1
ATOM 662 C C . GLY A 1 83 ? -3.775 7.998 -28.556 1.00 95.19 83 GLY A C 1
ATOM 663 O O . GLY A 1 83 ? -4.989 7.780 -28.623 1.00 95.19 83 GLY A O 1
ATOM 664 N N . ASN A 1 84 ? -2.865 7.064 -28.846 1.00 96.50 84 ASN A N 1
ATOM 665 C CA . ASN A 1 84 ? -3.210 5.666 -29.070 1.00 96.50 84 ASN A CA 1
ATOM 666 C C . ASN A 1 84 ? -3.470 4.936 -27.746 1.00 96.50 84 ASN A C 1
ATOM 668 O O . ASN A 1 84 ? -2.985 5.317 -26.684 1.00 96.50 84 ASN A O 1
ATOM 672 N N . THR A 1 85 ? -4.232 3.845 -27.815 1.00 96.62 85 THR A N 1
ATOM 673 C CA . THR A 1 85 ? -4.514 2.993 -26.657 1.00 96.62 85 THR A CA 1
ATOM 674 C C . THR A 1 85 ? -4.101 1.564 -26.961 1.00 96.62 85 THR A C 1
ATOM 676 O O . THR A 1 85 ? -4.440 1.039 -28.025 1.00 96.62 85 THR A O 1
ATOM 679 N N . ILE A 1 86 ? -3.396 0.939 -26.022 1.00 97.12 86 ILE A N 1
ATOM 680 C CA . ILE A 1 86 ? -2.936 -0.447 -26.129 1.00 97.12 86 ILE A CA 1
ATOM 681 C C . ILE A 1 86 ? -3.323 -1.256 -24.889 1.00 97.12 86 ILE A C 1
ATOM 683 O O . ILE A 1 86 ? -3.567 -0.704 -23.816 1.00 97.12 86 ILE A O 1
ATOM 687 N N . GLU A 1 87 ? -3.392 -2.573 -25.059 1.00 96.94 87 GLU A N 1
ATOM 688 C CA . GLU A 1 87 ? -3.668 -3.544 -24.000 1.00 96.94 87 GLU A CA 1
ATOM 689 C C . GLU A 1 87 ? -2.431 -4.422 -23.804 1.00 96.94 87 GLU A C 1
ATOM 691 O O . GLU A 1 87 ? -1.986 -5.060 -24.758 1.00 96.94 87 GLU A O 1
ATOM 696 N N . LEU A 1 88 ? -1.887 -4.453 -22.586 1.00 96.00 88 LEU A N 1
ATOM 697 C CA . LEU A 1 88 ? -0.646 -5.161 -22.257 1.00 96.00 88 LEU A CA 1
ATOM 698 C C . LEU A 1 88 ? -0.764 -5.973 -20.963 1.00 96.00 88 LEU A C 1
ATOM 700 O O . LEU A 1 88 ? -1.646 -5.722 -20.136 1.00 96.00 88 LEU A O 1
ATOM 704 N N . GLY A 1 89 ? 0.156 -6.924 -20.777 1.00 96.12 89 GLY A N 1
ATOM 705 C CA . GLY A 1 89 ? 0.442 -7.506 -19.465 1.00 96.12 89 GLY A CA 1
ATOM 706 C C . GLY A 1 89 ? 1.412 -6.631 -18.661 1.00 96.12 89 GLY A C 1
ATOM 707 O O . GLY A 1 89 ? 2.047 -5.732 -19.206 1.00 96.12 89 GLY A O 1
ATOM 708 N N . ALA A 1 90 ? 1.548 -6.905 -17.360 1.00 93.69 90 ALA A N 1
ATOM 709 C CA . ALA A 1 90 ? 2.480 -6.179 -16.486 1.00 93.69 90 ALA A CA 1
ATOM 710 C C . ALA A 1 90 ? 3.963 -6.338 -16.889 1.00 93.69 90 ALA A C 1
ATOM 712 O O . ALA A 1 90 ? 4.775 -5.489 -16.544 1.00 93.69 90 ALA A O 1
ATOM 713 N N . ASP A 1 91 ? 4.300 -7.394 -17.636 1.00 95.31 91 ASP A N 1
ATOM 714 C CA . ASP A 1 91 ? 5.670 -7.720 -18.065 1.00 95.31 91 ASP A CA 1
ATOM 715 C C . ASP A 1 91 ? 6.123 -6.963 -19.332 1.00 95.31 91 ASP A C 1
ATOM 717 O O . ASP A 1 91 ? 7.202 -7.231 -19.860 1.00 95.31 91 ASP A O 1
ATOM 721 N N . ASP A 1 92 ? 5.297 -6.056 -19.864 1.00 96.94 92 ASP A N 1
ATOM 722 C CA . ASP A 1 92 ? 5.573 -5.329 -21.115 1.00 96.94 92 ASP A CA 1
ATOM 723 C C . ASP A 1 92 ? 5.861 -3.833 -20.904 1.00 96.94 92 ASP A C 1
ATOM 725 O O . ASP A 1 92 ? 6.180 -3.104 -21.852 1.00 96.94 92 ASP A O 1
ATOM 729 N N . PHE A 1 93 ? 5.755 -3.364 -19.660 1.00 96.81 93 PHE A N 1
ATOM 730 C CA . PHE A 1 93 ? 5.997 -1.979 -19.278 1.00 96.81 93 PHE A CA 1
ATOM 731 C C . PHE A 1 93 ? 6.609 -1.881 -17.881 1.00 96.81 93 PHE A C 1
ATOM 733 O O . PHE A 1 93 ? 6.627 -2.836 -17.108 1.00 96.81 93 PHE A O 1
ATOM 740 N N . GLU A 1 94 ? 7.113 -0.701 -17.552 1.00 95.62 94 GLU A N 1
ATOM 741 C CA . GLU A 1 94 ? 7.520 -0.341 -16.200 1.00 95.62 94 GLU A CA 1
ATOM 742 C C . GLU A 1 94 ? 6.795 0.926 -15.753 1.00 95.62 94 GLU A C 1
ATOM 744 O O . GLU A 1 94 ? 6.444 1.785 -16.565 1.00 95.62 94 GLU A O 1
ATOM 749 N N . VAL A 1 95 ? 6.533 1.034 -14.451 1.00 96.31 95 VAL A N 1
ATOM 750 C CA . VAL A 1 95 ? 5.938 2.241 -13.877 1.00 96.31 95 VAL A CA 1
ATOM 751 C C . VAL A 1 95 ? 7.026 3.286 -13.686 1.00 96.31 95 VAL A C 1
ATOM 753 O O . VAL A 1 95 ? 8.017 3.045 -12.998 1.00 96.31 95 VAL A O 1
ATOM 756 N N . GLU A 1 96 ? 6.814 4.471 -14.246 1.00 93.81 96 GLU A N 1
ATOM 757 C CA . GLU A 1 96 ? 7.692 5.612 -14.039 1.00 93.81 96 GLU A CA 1
ATOM 758 C C . GLU A 1 96 ? 7.531 6.121 -12.603 1.00 93.81 96 GLU A C 1
ATOM 760 O O . GLU A 1 96 ? 6.451 6.532 -12.165 1.00 93.81 96 GLU A O 1
ATOM 765 N N . ARG A 1 97 ? 8.627 6.081 -11.845 1.00 91.69 97 ARG A N 1
ATOM 766 C CA . ARG A 1 97 ? 8.703 6.588 -10.473 1.00 91.69 97 ARG A CA 1
ATOM 767 C C . ARG A 1 97 ? 9.626 7.800 -10.438 1.00 91.69 97 ARG A C 1
ATOM 769 O O . ARG A 1 97 ? 10.691 7.781 -11.049 1.00 91.69 97 ARG A O 1
ATOM 776 N N . ASP A 1 98 ? 9.273 8.808 -9.643 1.00 88.69 98 ASP A N 1
ATOM 777 C CA . ASP A 1 98 ? 10.129 9.988 -9.436 1.00 88.69 98 ASP A CA 1
ATOM 778 C C . ASP A 1 98 ? 11.477 9.624 -8.780 1.00 88.69 98 ASP A C 1
ATOM 780 O O . ASP A 1 98 ? 12.487 10.306 -8.970 1.00 88.69 98 ASP A O 1
ATOM 784 N N . SER A 1 99 ? 11.500 8.538 -8.001 1.00 91.88 99 SER A N 1
ATOM 785 C CA . SER A 1 99 ? 12.692 8.003 -7.345 1.00 91.88 99 SER A CA 1
ATOM 786 C C . SER A 1 99 ? 12.607 6.492 -7.124 1.00 91.88 99 SER A C 1
ATOM 788 O O . SER A 1 99 ? 11.522 5.917 -6.983 1.00 91.88 99 SER A O 1
ATOM 790 N N . ILE A 1 100 ? 13.779 5.852 -7.024 1.00 91.94 100 ILE A N 1
ATOM 791 C CA . ILE A 1 100 ? 13.911 4.410 -6.747 1.00 91.94 100 ILE A CA 1
ATOM 792 C C . ILE A 1 100 ? 13.236 4.046 -5.422 1.00 91.94 100 ILE A C 1
ATO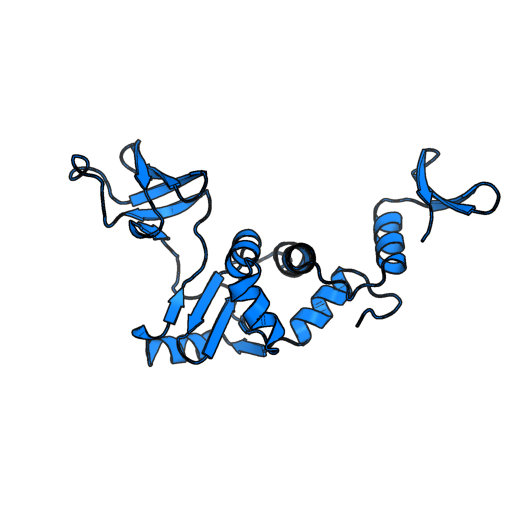M 794 O O . ILE A 1 100 ? 12.540 3.040 -5.353 1.00 91.94 100 ILE A O 1
ATOM 798 N N . LEU A 1 101 ? 13.403 4.877 -4.390 1.00 95.44 101 LEU A N 1
ATOM 799 C CA . LEU A 1 101 ? 12.799 4.684 -3.071 1.00 95.44 101 LEU A CA 1
ATOM 800 C C . LEU A 1 101 ? 11.616 5.638 -2.837 1.00 95.44 101 LEU A C 1
ATOM 802 O O . LEU A 1 101 ? 11.546 6.674 -3.501 1.00 95.44 101 LEU A O 1
ATOM 806 N N . PRO A 1 102 ? 10.691 5.321 -1.910 1.00 94.81 102 PRO A N 1
ATOM 807 C CA . PRO A 1 102 ? 9.491 6.131 -1.663 1.0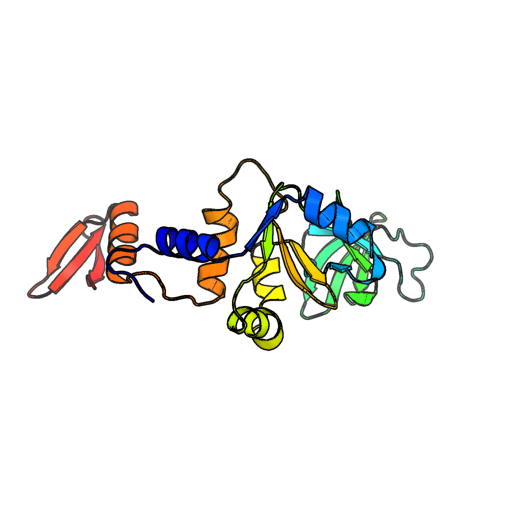0 94.81 102 PRO A CA 1
ATOM 808 C C . PRO A 1 102 ? 9.836 7.501 -1.066 1.00 94.81 102 PRO A C 1
ATOM 810 O O . PRO A 1 102 ? 10.833 7.625 -0.381 1.00 94.81 102 PRO A O 1
ATOM 813 N N . MET A 1 103 ? 9.021 8.542 -1.210 1.00 93.44 103 MET A N 1
ATOM 814 C CA . MET A 1 103 ? 9.355 9.860 -0.641 1.00 93.44 103 MET A CA 1
ATOM 815 C C . MET A 1 103 ? 9.544 9.886 0.887 1.00 93.44 103 MET A C 1
ATOM 817 O O . MET A 1 103 ? 10.266 10.742 1.406 1.00 93.44 103 MET A O 1
ATOM 821 N N . TRP A 1 104 ? 8.876 9.011 1.645 1.00 93.69 104 TRP A N 1
ATOM 822 C CA . TRP A 1 104 ? 9.022 9.008 3.098 1.00 93.69 104 TRP A CA 1
ATOM 823 C C . TRP A 1 104 ? 10.366 8.417 3.543 1.00 93.69 104 TRP A C 1
ATOM 825 O O . TRP A 1 104 ? 10.748 7.324 3.139 1.00 93.69 104 TRP A O 1
ATOM 835 N N . GLY A 1 105 ? 11.055 9.104 4.461 1.00 93.75 105 GLY A N 1
ATOM 836 C CA . GLY A 1 105 ? 12.417 8.750 4.891 1.00 93.75 105 GLY A CA 1
ATOM 837 C C . GLY A 1 105 ? 12.550 7.496 5.766 1.00 93.75 105 GLY A C 1
ATOM 838 O O . GLY A 1 105 ? 13.648 7.209 6.246 1.00 93.75 105 GLY A O 1
ATOM 839 N N . TRP A 1 106 ? 11.461 6.763 6.001 1.00 95.31 106 TRP A N 1
ATOM 840 C CA . TRP A 1 106 ? 11.470 5.489 6.718 1.00 95.31 106 TRP A CA 1
ATOM 841 C C . TRP A 1 106 ? 10.824 4.400 5.876 1.00 95.31 106 TRP A C 1
ATOM 843 O O . TRP A 1 106 ? 9.782 4.615 5.257 1.00 95.31 106 TRP A O 1
ATOM 853 N N . MET A 1 107 ? 11.435 3.225 5.922 1.00 97.56 107 MET A N 1
ATOM 854 C CA . MET A 1 107 ? 10.904 1.988 5.371 1.00 97.56 107 MET A CA 1
ATOM 855 C C . MET A 1 107 ? 10.723 0.974 6.491 1.00 97.56 107 MET A C 1
ATOM 857 O O . MET A 1 107 ? 11.336 1.083 7.557 1.00 97.56 107 MET A O 1
ATOM 861 N N . TRP A 1 108 ? 9.887 -0.020 6.245 1.00 97.06 108 TRP A N 1
ATOM 862 C CA . TRP A 1 108 ? 9.563 -1.061 7.200 1.00 97.06 108 TRP A CA 1
ATOM 863 C C . TRP A 1 108 ? 9.784 -2.435 6.596 1.00 97.06 108 TRP A C 1
ATOM 865 O O . TRP A 1 108 ? 9.684 -2.613 5.384 1.00 97.06 108 TRP A O 1
ATOM 875 N N . SER A 1 109 ? 10.054 -3.399 7.465 1.00 95.75 109 SER A N 1
ATOM 876 C CA . SER A 1 109 ? 9.857 -4.807 7.160 1.00 95.75 109 SER A CA 1
ATOM 877 C C . SER A 1 109 ? 9.029 -5.432 8.269 1.00 95.75 109 SER A C 1
ATOM 879 O O . SER A 1 109 ? 9.010 -4.976 9.422 1.00 95.75 109 SER A O 1
ATOM 881 N N . PHE A 1 110 ? 8.357 -6.510 7.916 1.00 92.69 110 PHE A N 1
ATOM 882 C CA . PHE A 1 110 ? 7.714 -7.353 8.896 1.00 92.69 110 PHE A CA 1
ATOM 883 C C . PHE A 1 110 ? 8.741 -8.089 9.774 1.00 92.69 110 PHE A C 1
ATOM 885 O O . PHE A 1 110 ? 9.927 -8.167 9.437 1.00 92.69 110 PHE A O 1
ATOM 892 N N . SER A 1 111 ? 8.303 -8.556 10.946 1.00 83.88 111 SER A N 1
ATOM 893 C CA . SER A 1 111 ? 9.174 -9.150 11.972 1.00 83.88 111 SER A CA 1
ATOM 894 C C . SER A 1 111 ? 8.796 -10.586 12.353 1.00 83.88 111 SER A C 1
ATOM 896 O O . SER A 1 111 ? 9.545 -11.221 13.099 1.00 83.88 111 SER A O 1
ATOM 898 N N . ASP A 1 112 ? 7.686 -11.119 11.831 1.00 79.94 112 ASP A N 1
ATOM 899 C CA . ASP A 1 112 ? 7.209 -12.477 12.098 1.00 79.94 112 ASP A CA 1
ATOM 900 C C . ASP A 1 112 ? 6.983 -13.262 10.795 1.00 79.94 112 ASP A C 1
ATOM 902 O O . ASP A 1 112 ? 6.457 -12.744 9.819 1.00 79.94 112 ASP A O 1
ATOM 906 N N . SER A 1 113 ? 7.296 -14.557 10.809 1.00 76.94 113 SER A N 1
ATOM 907 C CA . SER A 1 113 ? 6.998 -15.517 9.732 1.00 76.94 113 SER A CA 1
ATOM 908 C C . SER A 1 113 ? 5.534 -15.549 9.254 1.00 76.94 113 SER A C 1
ATOM 910 O O . SER A 1 113 ? 5.250 -15.928 8.120 1.00 76.94 113 SER A O 1
ATOM 912 N N . ALA A 1 114 ? 4.573 -15.177 10.105 1.00 78.38 114 ALA A N 1
ATOM 913 C CA . ALA A 1 114 ? 3.169 -15.047 9.717 1.00 78.38 114 ALA A CA 1
ATOM 914 C C . ALA A 1 114 ? 2.938 -13.901 8.717 1.00 78.38 114 ALA A C 1
ATOM 916 O O . ALA A 1 114 ? 1.901 -13.856 8.049 1.00 78.38 114 ALA A O 1
ATOM 917 N N . ASP A 1 115 ? 3.872 -12.957 8.647 1.00 81.00 115 ASP A N 1
ATOM 918 C CA . ASP A 1 115 ? 3.858 -11.872 7.685 1.00 81.00 115 ASP A CA 1
ATOM 919 C C . ASP A 1 115 ? 4.356 -12.325 6.305 1.00 81.00 115 ASP A C 1
ATOM 921 O O . ASP A 1 115 ? 3.759 -11.920 5.312 1.00 81.00 115 ASP A O 1
ATOM 925 N N . ASP A 1 116 ? 5.337 -13.231 6.232 1.00 84.31 116 ASP A N 1
ATOM 926 C CA . ASP A 1 116 ? 5.791 -13.825 4.961 1.00 84.31 116 ASP A CA 1
ATOM 927 C C . ASP A 1 116 ? 4.632 -14.569 4.282 1.00 84.31 116 ASP A C 1
ATOM 929 O O . ASP A 1 116 ? 4.276 -14.293 3.141 1.00 84.31 116 ASP A O 1
ATOM 933 N N . TYR A 1 117 ? 3.906 -15.398 5.045 1.00 88.88 117 TYR A N 1
ATOM 934 C CA . TYR A 1 117 ? 2.684 -16.051 4.557 1.00 88.88 117 TYR A CA 1
ATOM 935 C C . TYR A 1 117 ? 1.611 -15.040 4.118 1.00 88.88 117 TYR A C 1
ATOM 937 O O . TYR A 1 117 ? 0.843 -15.298 3.193 1.00 88.88 117 TYR A O 1
ATOM 945 N N . PHE A 1 118 ? 1.514 -13.882 4.781 1.00 93.50 118 PHE A N 1
ATOM 946 C CA . PHE A 1 118 ? 0.589 -12.837 4.347 1.00 93.50 118 PHE A CA 1
ATOM 947 C C . PHE A 1 118 ? 0.986 -12.262 2.984 1.00 93.50 118 PHE A C 1
ATOM 949 O O . PHE A 1 118 ? 0.101 -12.068 2.149 1.00 93.50 118 PHE A O 1
ATOM 956 N N . MET A 1 119 ? 2.278 -12.009 2.771 1.00 94.00 119 MET A N 1
ATOM 957 C CA . MET A 1 119 ? 2.809 -11.495 1.510 1.00 94.00 119 MET A CA 1
ATOM 958 C C . MET A 1 119 ? 2.610 -12.492 0.370 1.00 94.00 119 MET A C 1
ATOM 960 O O . MET A 1 119 ? 2.000 -12.123 -0.634 1.00 94.00 119 MET A O 1
ATOM 964 N N . ASP A 1 120 ? 3.016 -13.743 0.585 1.00 90.75 120 ASP A N 1
ATOM 965 C CA . ASP A 1 120 ? 3.116 -14.760 -0.466 1.00 90.75 120 ASP A CA 1
ATOM 966 C C . ASP A 1 120 ? 1.778 -15.454 -0.764 1.00 90.75 120 ASP A C 1
ATOM 968 O O . ASP A 1 120 ? 1.439 -15.704 -1.918 1.00 90.75 120 ASP A O 1
ATOM 972 N N . GLU A 1 121 ? 0.985 -15.762 0.269 1.00 91.25 121 GLU A N 1
ATOM 973 C CA . GLU A 1 121 ? -0.151 -16.695 0.155 1.00 91.25 121 GLU A CA 1
ATOM 974 C C . GLU A 1 121 ? -1.518 -16.022 0.354 1.00 91.25 121 GLU A C 1
ATOM 976 O O . GLU A 1 121 ? -2.563 -16.627 0.104 1.00 91.25 121 GLU A O 1
ATOM 981 N N . LEU A 1 122 ? -1.550 -14.775 0.841 1.00 93.75 122 LEU A N 1
ATOM 982 C CA . LEU A 1 122 ? -2.789 -14.053 1.160 1.00 93.75 122 LEU A CA 1
ATOM 983 C C . LEU A 1 122 ? -2.934 -12.731 0.401 1.00 93.75 122 LEU A C 1
ATOM 985 O O . LEU A 1 122 ? -3.557 -11.798 0.925 1.00 93.75 122 LEU A O 1
ATOM 989 N N . ASP A 1 123 ? -2.408 -12.647 -0.821 1.00 95.44 123 ASP A N 1
ATOM 990 C CA . ASP A 1 123 ? -2.451 -11.448 -1.670 1.00 95.44 123 ASP A CA 1
ATOM 991 C C . ASP A 1 123 ? -1.888 -10.200 -0.960 1.00 95.44 123 ASP A C 1
ATOM 993 O O . ASP A 1 123 ? -2.427 -9.093 -1.099 1.00 95.44 123 ASP A O 1
ATOM 997 N N . GLY A 1 124 ? -0.862 -10.364 -0.118 1.00 96.56 124 GLY A N 1
ATOM 998 C CA . GLY A 1 124 ? -0.345 -9.279 0.716 1.00 96.56 124 GLY A CA 1
ATOM 999 C C . GLY A 1 124 ? 0.201 -8.129 -0.118 1.00 96.56 124 GLY A C 1
ATOM 1000 O O . GLY A 1 124 ? -0.175 -6.982 0.130 1.00 96.56 124 GLY A O 1
ATOM 1001 N N . ILE A 1 125 ? 0.960 -8.445 -1.175 1.00 96.81 125 ILE A N 1
ATOM 1002 C CA . ILE A 1 125 ? 1.472 -7.467 -2.148 1.00 96.81 125 ILE A CA 1
ATOM 1003 C C . ILE A 1 125 ? 0.321 -6.632 -2.715 1.00 96.81 125 ILE A C 1
ATOM 1005 O O . ILE A 1 125 ? 0.297 -5.414 -2.546 1.00 96.81 125 ILE A O 1
ATOM 1009 N N . LYS A 1 126 ? -0.703 -7.283 -3.281 1.00 95.56 126 LYS A N 1
ATOM 1010 C CA . LYS A 1 126 ? -1.878 -6.605 -3.844 1.00 95.56 126 LYS A CA 1
ATOM 1011 C C . LYS A 1 126 ? -2.572 -5.705 -2.825 1.00 95.56 126 LYS A C 1
ATOM 1013 O O . LYS A 1 126 ? -2.835 -4.535 -3.098 1.00 95.56 126 LYS A O 1
ATOM 1018 N N . LYS A 1 127 ? -2.862 -6.224 -1.628 1.00 97.25 127 LYS A N 1
ATOM 1019 C CA . LYS A 1 127 ? -3.547 -5.460 -0.571 1.00 97.25 127 LYS A CA 1
ATOM 1020 C C . LYS A 1 127 ? -2.747 -4.233 -0.149 1.00 97.25 127 LYS A C 1
ATOM 1022 O O . LYS A 1 127 ? -3.347 -3.194 0.117 1.00 97.25 127 LYS A O 1
ATOM 1027 N N . MET A 1 128 ? -1.424 -4.356 -0.081 1.00 97.62 128 MET A N 1
ATOM 1028 C CA . MET A 1 128 ? -0.517 -3.266 0.262 1.00 97.62 128 MET A CA 1
ATOM 1029 C C . MET A 1 128 ? -0.406 -2.237 -0.868 1.00 97.62 128 MET A C 1
ATOM 1031 O O . MET A 1 128 ? -0.541 -1.045 -0.593 1.00 97.62 128 MET A O 1
ATOM 1035 N N . SER A 1 129 ? -0.275 -2.661 -2.127 1.00 96.56 129 SER A N 1
ATOM 1036 C CA . SER A 1 129 ? -0.274 -1.753 -3.283 1.00 96.56 129 SER A CA 1
ATOM 1037 C C . SER A 1 129 ? -1.579 -0.956 -3.374 1.00 96.56 129 SER A C 1
ATOM 1039 O O . SER A 1 129 ? -1.558 0.267 -3.492 1.00 96.56 129 SER A O 1
ATOM 1041 N N . GLU A 1 130 ? -2.731 -1.608 -3.183 1.00 95.31 130 GLU A N 1
ATOM 1042 C CA . GLU A 1 130 ? -4.038 -0.934 -3.127 1.00 95.31 130 GLU A CA 1
ATOM 1043 C C . GLU A 1 130 ? -4.192 0.004 -1.912 1.00 95.31 130 GLU A C 1
ATOM 1045 O O . GLU A 1 130 ? -5.103 0.832 -1.878 1.00 95.31 130 GLU A O 1
ATOM 1050 N N . CYS A 1 131 ? -3.357 -0.156 -0.886 1.00 96.88 131 CYS A N 1
ATOM 1051 C CA . CYS A 1 131 ? -3.273 0.742 0.262 1.00 96.88 131 CYS A CA 1
ATOM 1052 C C . CYS A 1 131 ? -2.194 1.816 0.091 1.00 96.88 131 CYS A C 1
ATOM 1054 O O . CYS A 1 131 ? -1.969 2.556 1.037 1.00 96.88 131 CYS A O 1
ATOM 1056 N N . GLY A 1 132 ? -1.550 1.934 -1.075 1.00 95.50 132 GLY A N 1
ATOM 1057 C CA . GLY A 1 132 ? -0.590 2.997 -1.381 1.00 95.50 132 GLY A CA 1
ATOM 1058 C C . GLY A 1 132 ? 0.834 2.759 -0.873 1.00 95.50 132 GLY A C 1
ATOM 1059 O O . GLY A 1 132 ? 1.609 3.711 -0.798 1.00 95.50 132 GLY A O 1
ATOM 1060 N N . PHE A 1 133 ? 1.187 1.521 -0.522 1.00 97.31 133 PHE A N 1
ATOM 1061 C CA . PHE A 1 133 ? 2.567 1.166 -0.194 1.00 97.31 133 PHE A CA 1
ATOM 1062 C C . PHE A 1 133 ? 3.373 0.881 -1.459 1.00 97.31 133 PHE A C 1
ATOM 1064 O O . PHE A 1 133 ? 2.880 0.223 -2.375 1.00 97.31 133 PHE A O 1
ATOM 1071 N N . ARG A 1 134 ? 4.636 1.312 -1.459 1.00 97.19 134 ARG A N 1
ATOM 1072 C CA . ARG A 1 134 ? 5.662 0.818 -2.383 1.00 97.19 134 ARG A CA 1
ATOM 1073 C C . ARG A 1 134 ? 6.413 -0.321 -1.719 1.00 97.19 134 ARG A C 1
ATOM 1075 O O . ARG A 1 134 ? 6.798 -0.191 -0.557 1.00 97.19 134 ARG A O 1
ATOM 1082 N N . ILE A 1 135 ? 6.569 -1.426 -2.433 1.00 97.94 135 ILE A N 1
ATOM 1083 C CA . ILE A 1 135 ? 6.974 -2.724 -1.902 1.00 97.94 135 ILE A CA 1
ATOM 1084 C C . ILE A 1 135 ? 8.163 -3.223 -2.710 1.00 97.94 135 ILE A C 1
ATOM 1086 O O . ILE A 1 135 ? 8.145 -3.201 -3.938 1.00 97.94 135 ILE A O 1
ATOM 1090 N N . TYR A 1 136 ? 9.172 -3.694 -1.999 1.00 97.38 136 TYR A N 1
ATOM 1091 C CA . TYR A 1 136 ? 10.415 -4.206 -2.536 1.00 97.38 136 TYR A CA 1
ATOM 1092 C C . TYR A 1 136 ? 10.648 -5.590 -1.953 1.00 97.38 136 TYR A C 1
ATOM 1094 O O . TYR A 1 136 ? 10.466 -5.791 -0.753 1.00 97.38 136 TYR A O 1
ATOM 1102 N N . GLU A 1 137 ? 11.060 -6.525 -2.785 1.00 96.69 137 GLU A N 1
ATOM 1103 C CA . GLU A 1 137 ? 11.541 -7.836 -2.381 1.00 96.69 137 GLU A CA 1
ATOM 1104 C C . GLU A 1 137 ? 13.063 -7.858 -2.518 1.00 96.69 137 GLU A C 1
ATOM 1106 O O . GLU A 1 137 ? 13.617 -7.308 -3.471 1.00 96.69 137 GLU A O 1
ATOM 1111 N N . HIS A 1 138 ? 13.734 -8.457 -1.539 1.00 95.50 138 HIS A N 1
ATOM 1112 C CA . HIS A 1 138 ? 15.143 -8.807 -1.621 1.00 95.50 138 HIS A CA 1
ATOM 1113 C C . HIS A 1 138 ? 15.300 -10.322 -1.538 1.00 95.50 138 HIS A C 1
ATOM 1115 O O . HIS A 1 138 ? 14.836 -10.920 -0.560 1.00 95.50 138 HIS A O 1
ATOM 1121 N N . ASP A 1 139 ? 16.045 -10.908 -2.475 1.00 94.19 139 ASP A N 1
ATOM 1122 C CA . ASP A 1 139 ? 16.203 -12.363 -2.652 1.00 94.19 139 ASP A CA 1
ATOM 1123 C C . ASP A 1 139 ? 16.528 -13.133 -1.358 1.00 94.19 139 ASP A C 1
ATOM 1125 O O . ASP A 1 139 ? 16.105 -14.272 -1.164 1.00 94.19 139 ASP A O 1
ATOM 1129 N N . GLU A 1 140 ? 17.300 -12.521 -0.451 1.00 92.00 140 GLU A N 1
ATOM 1130 C CA . GLU A 1 140 ? 17.711 -13.148 0.815 1.00 92.00 140 GLU A CA 1
ATOM 1131 C C . GLU A 1 140 ? 16.989 -12.605 2.059 1.00 92.00 140 GLU A C 1
ATOM 1133 O O . GLU A 1 140 ? 17.042 -13.234 3.117 1.00 92.00 140 GLU A O 1
ATOM 1138 N N . TRP A 1 141 ? 16.397 -11.409 1.986 1.00 91.62 141 TRP A N 1
ATOM 1139 C CA . TRP A 1 141 ? 15.933 -10.668 3.176 1.00 91.62 141 TRP A CA 1
ATOM 1140 C C . TRP A 1 141 ? 14.420 -10.454 3.203 1.00 91.62 141 TRP A C 1
ATOM 1142 O O . TRP A 1 141 ? 13.906 -9.948 4.201 1.00 91.62 141 TRP A O 1
ATOM 1152 N N . GLY A 1 142 ? 13.717 -10.872 2.151 1.00 92.94 142 GLY A N 1
ATOM 1153 C CA . GLY A 1 142 ? 12.271 -10.757 2.042 1.00 92.94 142 GLY A CA 1
ATOM 1154 C C . GLY A 1 142 ? 11.836 -9.326 1.748 1.00 92.94 142 GLY A C 1
ATOM 1155 O O . GLY A 1 142 ? 12.511 -8.585 1.033 1.00 92.94 142 GLY A O 1
ATOM 1156 N N . TYR A 1 143 ? 10.684 -8.942 2.292 1.00 95.88 143 TYR A N 1
ATOM 1157 C CA . TYR A 1 143 ? 9.989 -7.730 1.872 1.00 95.88 143 TYR A CA 1
ATOM 1158 C C . TYR A 1 143 ? 10.320 -6.491 2.707 1.00 95.88 143 TYR A C 1
ATOM 1160 O O . TYR A 1 143 ? 10.261 -6.496 3.940 1.00 95.88 143 TYR A O 1
ATOM 1168 N N . PHE A 1 144 ? 10.538 -5.383 2.006 1.00 97.44 144 PHE A N 1
ATOM 1169 C CA . PHE A 1 144 ? 10.662 -4.033 2.541 1.00 97.44 144 PHE A CA 1
ATOM 1170 C C . PHE A 1 144 ? 9.623 -3.134 1.887 1.00 97.44 144 PHE A C 1
ATOM 1172 O O . PHE A 1 144 ? 9.301 -3.287 0.714 1.00 97.44 144 PHE A O 1
ATOM 1179 N N . PHE A 1 145 ? 9.086 -2.167 2.616 1.00 97.75 145 PHE A N 1
ATOM 1180 C CA . PHE A 1 145 ? 8.061 -1.289 2.065 1.00 97.75 145 PHE A CA 1
ATOM 1181 C C . PHE A 1 145 ? 8.083 0.096 2.690 1.00 97.75 145 PHE A C 1
ATOM 1183 O O . PHE A 1 145 ? 8.527 0.295 3.820 1.00 97.75 145 PHE A O 1
ATOM 1190 N N . GLY A 1 146 ? 7.590 1.073 1.943 1.00 97.38 146 GLY A N 1
ATOM 1191 C CA . GLY A 1 146 ? 7.487 2.457 2.382 1.00 97.38 146 GLY A CA 1
ATOM 1192 C C . GLY A 1 146 ? 6.288 3.157 1.760 1.00 97.38 146 GLY A C 1
ATOM 1193 O O . GLY A 1 146 ? 5.487 2.553 1.047 1.00 97.38 146 GLY A O 1
ATOM 1194 N N . ILE A 1 147 ? 6.156 4.443 2.068 1.00 96.50 147 ILE A N 1
ATOM 1195 C CA . ILE A 1 147 ? 5.032 5.272 1.631 1.00 96.50 147 ILE A CA 1
ATOM 1196 C C . ILE A 1 147 ? 5.572 6.394 0.758 1.00 96.50 147 ILE A C 1
ATOM 1198 O O . ILE A 1 147 ? 6.493 7.112 1.151 1.00 96.50 147 ILE A O 1
ATOM 1202 N N . ASP A 1 148 ? 4.981 6.541 -0.422 1.00 92.56 148 ASP A N 1
ATOM 1203 C CA . ASP A 1 148 ? 5.350 7.578 -1.376 1.00 92.56 148 ASP A CA 1
ATOM 1204 C C . ASP A 1 148 ? 4.419 8.788 -1.227 1.00 92.56 148 ASP A C 1
ATOM 1206 O O . ASP A 1 148 ? 3.405 8.926 -1.912 1.00 92.56 148 ASP A O 1
ATOM 1210 N N . GLY A 1 149 ? 4.686 9.624 -0.221 1.00 89.25 149 GLY A N 1
ATOM 1211 C CA . GLY A 1 149 ? 3.860 10.796 0.048 1.00 89.25 149 GLY A CA 1
ATOM 1212 C C . GLY A 1 149 ? 4.340 11.662 1.207 1.00 89.25 149 GLY A C 1
ATOM 1213 O O . GLY A 1 149 ? 5.217 11.287 1.984 1.00 89.25 149 GLY A O 1
ATOM 1214 N N . CYS A 1 150 ? 3.748 12.852 1.330 1.00 89.06 150 CYS A N 1
ATOM 1215 C CA . CYS A 1 150 ? 4.009 13.786 2.420 1.00 89.06 150 CYS A CA 1
ATOM 1216 C C . CYS A 1 150 ? 2.787 14.676 2.711 1.00 89.06 150 CYS A C 1
ATOM 1218 O O . CYS A 1 150 ? 1.946 14.911 1.848 1.00 89.06 150 CYS A O 1
ATOM 1220 N N . GLY A 1 151 ? 2.692 15.198 3.939 1.00 90.75 151 GLY A N 1
ATOM 1221 C CA . GLY A 1 151 ? 1.711 16.236 4.285 1.00 90.75 151 GLY A CA 1
ATOM 1222 C C . GLY A 1 151 ? 0.296 15.756 4.641 1.00 90.75 151 GLY A C 1
ATOM 1223 O O . GLY A 1 151 ? -0.605 16.587 4.720 1.00 90.75 151 GLY A O 1
ATOM 1224 N N . TYR A 1 152 ? 0.092 14.461 4.897 1.00 95.12 152 TYR A N 1
ATOM 1225 C CA . TYR A 1 152 ? -1.184 13.890 5.353 1.00 95.12 152 TYR A CA 1
ATOM 1226 C C . TYR A 1 152 ? -0.974 12.769 6.386 1.00 95.12 152 TYR A C 1
ATOM 1228 O O . TYR A 1 152 ? 0.155 12.411 6.721 1.00 95.12 152 TYR A O 1
ATOM 1236 N N . SER A 1 153 ? -2.069 12.243 6.940 1.00 95.75 153 SER A N 1
ATOM 1237 C CA . SER A 1 153 ? -2.032 11.168 7.936 1.00 95.75 153 SER A CA 1
ATOM 1238 C C . SER A 1 153 ? -1.810 9.812 7.266 1.00 95.75 153 SER A C 1
ATOM 1240 O O . SER A 1 153 ? -2.738 9.214 6.728 1.00 95.75 153 SER A O 1
ATOM 1242 N N . PHE A 1 154 ? -0.588 9.283 7.342 1.00 96.00 154 PHE A N 1
ATOM 1243 C CA . PHE A 1 154 ? -0.295 7.938 6.830 1.00 96.00 154 PHE A CA 1
ATOM 1244 C C . PHE A 1 154 ? -1.060 6.834 7.556 1.00 96.00 154 PHE A C 1
ATOM 1246 O O . PHE A 1 154 ? -1.290 5.763 6.998 1.00 96.00 154 PHE A O 1
ATOM 1253 N N . TYR A 1 155 ? -1.463 7.076 8.804 1.00 96.75 155 TYR A N 1
ATOM 1254 C CA . TYR A 1 155 ? -2.298 6.125 9.522 1.00 96.75 155 TYR A CA 1
ATOM 1255 C C . TYR A 1 155 ? -3.687 6.026 8.912 1.00 96.75 155 TYR A C 1
ATOM 1257 O O . TYR A 1 155 ? -4.147 4.914 8.666 1.00 96.75 155 TYR A O 1
ATOM 1265 N N . ASP A 1 156 ? -4.322 7.160 8.630 1.00 96.56 156 ASP A N 1
ATOM 1266 C CA . ASP A 1 156 ? -5.678 7.171 8.083 1.00 96.56 156 ASP A CA 1
ATOM 1267 C C . ASP A 1 156 ? -5.710 6.671 6.633 1.00 96.56 156 ASP A C 1
ATOM 1269 O O . ASP A 1 156 ? -6.602 5.901 6.279 1.00 96.56 156 ASP A O 1
ATOM 1273 N N . GLU A 1 157 ? -4.709 7.043 5.829 1.00 97.50 157 GLU A N 1
ATOM 1274 C CA . GLU A 1 157 ? -4.680 6.746 4.390 1.00 97.50 157 GLU A CA 1
ATOM 1275 C C . GLU A 1 157 ? -4.032 5.395 4.034 1.00 97.50 157 GLU A C 1
ATOM 1277 O O . GLU A 1 157 ? -4.370 4.818 3.002 1.00 97.50 157 GLU A O 1
ATOM 1282 N N . HIS A 1 158 ? -3.145 4.843 4.876 1.00 97.44 158 HIS A N 1
ATOM 1283 C CA . HIS A 1 158 ? -2.402 3.613 4.546 1.00 97.44 158 HIS A CA 1
ATOM 1284 C C . HIS A 1 158 ? -2.507 2.530 5.619 1.00 97.44 158 HIS A C 1
ATOM 1286 O O . HIS A 1 158 ? -3.009 1.434 5.353 1.00 97.44 158 HIS A O 1
ATOM 1292 N N . TRP A 1 159 ? -2.072 2.814 6.850 1.00 97.44 159 TRP A N 1
ATOM 1293 C CA . TRP A 1 159 ? -1.930 1.771 7.875 1.00 97.44 159 TRP A CA 1
ATOM 1294 C C . TRP A 1 159 ? -3.266 1.221 8.375 1.00 97.44 159 TRP A C 1
ATOM 1296 O O . TRP A 1 159 ? -3.414 0.007 8.504 1.00 97.44 159 TRP A O 1
ATOM 1306 N N . ILE A 1 160 ? -4.258 2.077 8.639 1.00 97.81 160 ILE A N 1
ATOM 1307 C CA . ILE A 1 160 ? -5.602 1.651 9.060 1.00 97.81 160 ILE A CA 1
ATOM 1308 C C . ILE A 1 160 ? -6.322 0.897 7.927 1.00 97.81 160 ILE A C 1
ATOM 1310 O O . ILE A 1 160 ? -6.901 -0.162 8.204 1.00 97.81 160 ILE A O 1
ATOM 1314 N N . PRO A 1 161 ? -6.302 1.368 6.662 1.00 98.19 161 PRO A N 1
ATOM 1315 C CA . PRO A 1 161 ? -6.792 0.589 5.529 1.00 98.19 161 PRO A CA 1
ATOM 1316 C C . PRO A 1 161 ? -6.140 -0.791 5.423 1.00 98.19 161 PRO A C 1
ATOM 1318 O O . PRO A 1 161 ? -6.858 -1.789 5.325 1.00 98.19 161 PRO A O 1
ATOM 1321 N N . LEU A 1 162 ? -4.810 -0.873 5.532 1.00 97.62 162 LEU A N 1
ATOM 1322 C CA . LEU A 1 162 ? -4.095 -2.144 5.454 1.00 97.62 162 LEU A CA 1
ATOM 1323 C C . LEU A 1 162 ? -4.435 -3.065 6.629 1.00 97.62 162 LEU A C 1
ATOM 1325 O O . LEU A 1 162 ? -4.722 -4.240 6.415 1.00 97.62 162 LEU A O 1
ATOM 1329 N N . TYR A 1 163 ? -4.496 -2.536 7.852 1.00 96.69 163 TYR A N 1
ATOM 1330 C CA . TYR A 1 163 ? -4.921 -3.278 9.041 1.00 96.69 163 TYR A CA 1
ATOM 1331 C C . TYR A 1 163 ? -6.285 -3.956 8.821 1.00 96.69 163 TYR A C 1
ATOM 1333 O O . TYR A 1 163 ? -6.463 -5.141 9.125 1.00 96.69 163 TYR A O 1
ATOM 1341 N N . LYS A 1 164 ? -7.243 -3.220 8.238 1.00 96.81 164 LYS A N 1
ATOM 1342 C CA . LYS A 1 164 ? -8.581 -3.730 7.905 1.00 96.81 164 LYS A CA 1
ATOM 1343 C C . LYS A 1 164 ? -8.536 -4.765 6.780 1.00 96.81 164 LYS A C 1
ATOM 1345 O O . LYS A 1 164 ? -9.133 -5.827 6.935 1.00 96.81 164 LYS A O 1
ATOM 1350 N N . LYS A 1 165 ? -7.825 -4.496 5.676 1.00 96.38 165 LYS A N 1
ATOM 1351 C CA . LYS A 1 165 ? -7.698 -5.427 4.535 1.00 96.38 165 LYS A CA 1
ATOM 1352 C C . LYS A 1 165 ? -6.997 -6.729 4.900 1.00 96.38 165 LYS A C 1
ATOM 1354 O O . LYS A 1 165 ? -7.350 -7.787 4.383 1.00 96.38 165 LYS A O 1
ATOM 1359 N N . ARG A 1 166 ? -6.026 -6.657 5.808 1.00 93.56 166 ARG A N 1
ATOM 1360 C CA . ARG A 1 166 ? -5.351 -7.823 6.374 1.00 93.56 166 ARG A CA 1
ATOM 1361 C C . ARG A 1 166 ? -6.261 -8.630 7.307 1.00 93.56 166 ARG A C 1
ATOM 1363 O O . ARG A 1 166 ? -6.002 -9.805 7.538 1.00 93.56 166 ARG A O 1
ATOM 1370 N N . GLY A 1 167 ? -7.341 -8.033 7.814 1.00 93.62 167 GLY A N 1
ATOM 1371 C CA . GLY A 1 167 ? -8.305 -8.707 8.685 1.00 93.62 167 GLY A CA 1
ATOM 1372 C C . GLY A 1 167 ? -7.832 -8.838 10.133 1.00 93.62 167 GLY A C 1
ATOM 1373 O O . GLY A 1 167 ? -8.257 -9.754 10.838 1.00 93.62 167 GLY A O 1
ATOM 1374 N N . LEU A 1 168 ? -6.950 -7.944 10.590 1.00 92.25 168 LEU A N 1
ATOM 1375 C CA . LEU A 1 168 ? -6.445 -7.966 11.961 1.00 92.25 168 LEU A CA 1
ATOM 1376 C C . LEU A 1 168 ? -7.551 -7.614 12.972 1.00 92.25 168 LEU A C 1
ATOM 1378 O O . LEU A 1 168 ? -8.382 -6.733 12.756 1.00 92.25 168 LEU A O 1
ATOM 1382 N N . GLN A 1 169 ? -7.538 -8.301 14.117 1.00 94.06 169 GLN A N 1
ATOM 1383 C CA . GLN A 1 169 ? -8.537 -8.162 15.190 1.00 94.06 169 GLN A CA 1
ATOM 1384 C C . GLN A 1 169 ? -7.884 -7.873 16.548 1.00 94.06 169 GLN A C 1
ATOM 1386 O O . GLN A 1 169 ? -8.213 -8.461 17.572 1.00 94.06 169 GLN A O 1
ATOM 1391 N N . TRP A 1 170 ? -6.879 -7.001 16.553 1.00 93.56 170 TRP A N 1
ATOM 1392 C CA . TRP A 1 170 ? -6.177 -6.578 17.773 1.00 93.56 170 TRP A CA 1
ATOM 1393 C C . TRP A 1 170 ? -6.918 -5.471 18.543 1.00 93.56 170 TRP A C 1
ATOM 1395 O O . TRP A 1 170 ? -6.556 -5.164 19.676 1.00 93.56 170 TRP A O 1
ATOM 1405 N N . HIS A 1 171 ? -7.948 -4.881 17.942 1.00 95.56 171 HIS A N 1
ATOM 1406 C CA . HIS A 1 171 ? -8.815 -3.895 18.575 1.00 95.56 171 HIS A CA 1
ATOM 1407 C C . HIS A 1 171 ? -9.907 -4.570 19.418 1.00 95.56 171 HIS A C 1
ATOM 1409 O O . HIS A 1 171 ? -10.239 -5.740 19.226 1.00 95.56 171 HIS A O 1
ATOM 1415 N N . ASP A 1 172 ? -10.482 -3.813 20.347 1.00 95.75 172 ASP A N 1
ATOM 1416 C CA . ASP A 1 172 ? -11.680 -4.178 21.095 1.00 95.75 172 ASP A CA 1
ATOM 1417 C C . ASP A 1 172 ? -12.924 -3.699 20.322 1.00 95.75 172 ASP A C 1
ATOM 1419 O O . ASP A 1 172 ? -13.125 -2.487 20.183 1.00 95.75 172 ASP A O 1
ATOM 1423 N N . PRO A 1 173 ? -13.795 -4.610 19.843 1.00 94.69 173 PRO A N 1
ATOM 1424 C CA . PRO A 1 173 ? -14.995 -4.232 19.101 1.00 94.69 173 PRO A CA 1
ATOM 1425 C C . PRO A 1 173 ? -15.915 -3.270 19.862 1.00 94.69 173 PRO A C 1
ATOM 1427 O O . PRO A 1 173 ? -16.539 -2.411 19.242 1.00 94.69 173 PRO A O 1
ATOM 1430 N N . LYS A 1 174 ? -15.988 -3.371 21.199 1.00 94.81 174 LYS A N 1
ATOM 1431 C CA . LYS A 1 174 ? -16.814 -2.469 22.019 1.00 94.81 174 LYS A CA 1
ATOM 1432 C C . LYS A 1 174 ? -16.245 -1.056 22.021 1.00 94.81 174 LYS A C 1
ATOM 1434 O O . LYS A 1 174 ? -16.992 -0.092 21.865 1.00 94.81 174 LYS A O 1
ATOM 1439 N N . ALA A 1 175 ? -14.927 -0.940 22.179 1.00 95.56 175 ALA A N 1
ATOM 1440 C CA . ALA A 1 175 ? -14.232 0.341 22.185 1.00 95.56 175 ALA A CA 1
ATOM 1441 C C . ALA A 1 175 ? -14.319 1.028 20.818 1.00 95.56 175 ALA A C 1
ATOM 1443 O O . ALA A 1 175 ? -14.632 2.216 20.747 1.00 95.56 175 ALA A O 1
ATOM 1444 N N . GLU A 1 176 ? -14.128 0.267 19.738 1.00 96.00 176 GLU A N 1
ATOM 1445 C CA . GLU A 1 176 ? -14.280 0.765 18.371 1.00 96.00 176 GLU A CA 1
ATOM 1446 C C . GLU A 1 176 ? -15.718 1.222 18.089 1.00 96.00 176 GLU A C 1
ATOM 1448 O O . GLU A 1 176 ? -15.930 2.314 17.558 1.00 96.00 176 GLU A O 1
ATOM 1453 N N . GLN A 1 177 ? -16.724 0.435 18.496 1.00 96.00 177 GLN A N 1
ATOM 1454 C CA . GLN A 1 177 ? -18.127 0.825 18.354 1.00 96.00 177 GLN A CA 1
ATOM 1455 C C . GLN A 1 177 ? -18.416 2.124 19.111 1.00 96.00 177 GLN A C 1
ATOM 1457 O O . GLN A 1 177 ? -19.035 3.038 18.565 1.00 96.00 177 GLN A O 1
ATOM 1462 N N . GLU A 1 178 ? -17.957 2.224 20.358 1.00 96.25 178 GLU A N 1
ATOM 1463 C CA . GLU A 1 178 ? -18.158 3.408 21.185 1.00 96.25 178 GLU A CA 1
ATOM 1464 C C . GLU A 1 178 ? -17.474 4.649 20.601 1.00 96.25 178 GLU A C 1
ATOM 1466 O O . GLU A 1 178 ? -18.103 5.709 20.540 1.00 96.25 178 GLU A O 1
ATOM 1471 N N . TYR A 1 179 ? -16.239 4.519 20.113 1.00 95.00 179 TYR A N 1
ATOM 1472 C CA . TYR A 1 179 ? -15.528 5.589 19.415 1.00 95.00 179 TYR A CA 1
ATOM 1473 C C . TYR A 1 179 ? -16.298 6.054 18.172 1.00 95.00 179 TYR A C 1
ATOM 1475 O O . TYR A 1 179 ? -16.673 7.227 18.073 1.00 95.00 179 TYR A O 1
ATOM 1483 N N . ARG A 1 180 ? -16.623 5.124 17.264 1.00 95.56 180 ARG A N 1
ATOM 1484 C CA . ARG A 1 180 ? -17.360 5.399 16.022 1.00 95.56 180 ARG A CA 1
ATOM 1485 C C . ARG A 1 180 ? -18.693 6.092 16.286 1.00 95.56 180 ARG A C 1
ATOM 1487 O O . ARG A 1 180 ? -19.061 7.024 15.572 1.00 95.56 180 ARG A O 1
ATOM 1494 N N . MET A 1 181 ? -19.438 5.637 17.290 1.00 96.50 181 MET A N 1
ATOM 1495 C CA . MET A 1 181 ? -20.758 6.186 17.595 1.00 96.50 181 MET A CA 1
ATOM 1496 C C . MET A 1 181 ? -20.686 7.598 18.146 1.00 96.50 181 MET A C 1
ATOM 1498 O O . MET A 1 181 ? -21.420 8.474 17.684 1.00 96.50 181 MET A O 1
ATOM 1502 N N . ARG A 1 182 ? -19.755 7.854 19.066 1.00 94.50 182 ARG A N 1
ATOM 1503 C CA . ARG A 1 182 ? -19.545 9.199 19.609 1.00 94.50 182 ARG A CA 1
ATOM 1504 C C . ARG A 1 182 ? -19.081 10.179 18.533 1.00 94.50 182 ARG A C 1
ATOM 1506 O O . ARG A 1 182 ? -19.614 11.283 18.470 1.00 94.50 182 ARG A O 1
ATOM 1513 N N . MET A 1 183 ? -18.166 9.771 17.649 1.00 93.31 183 MET A N 1
ATOM 1514 C CA . MET A 1 183 ? -17.706 10.609 16.530 1.00 93.31 183 MET A CA 1
ATOM 1515 C C . MET A 1 183 ? -18.834 10.970 15.554 1.00 93.31 183 MET A C 1
ATOM 1517 O O . MET A 1 183 ? -18.840 12.060 14.989 1.00 93.31 183 MET A O 1
ATOM 1521 N N . ASN A 1 184 ? -19.830 10.094 15.406 1.00 94.12 184 ASN A N 1
ATOM 1522 C CA . ASN A 1 184 ? -21.017 10.340 14.586 1.00 94.12 184 ASN A CA 1
ATOM 1523 C C . ASN A 1 184 ? -22.140 11.107 15.311 1.00 94.12 184 ASN A C 1
ATOM 1525 O O . ASN A 1 184 ? -23.233 11.255 14.751 1.00 94.12 184 ASN A O 1
ATOM 1529 N N . GLY A 1 185 ? -21.893 11.585 16.536 1.00 95.50 185 GLY A N 1
ATOM 1530 C CA . GLY A 1 185 ? -22.865 12.317 17.350 1.00 95.50 185 GLY A CA 1
ATOM 1531 C C . GLY A 1 185 ? -24.009 11.447 17.876 1.00 95.50 185 GLY A C 1
ATOM 1532 O O . GLY A 1 185 ? -25.106 11.957 18.093 1.00 95.50 185 GLY A O 1
ATOM 1533 N N . CYS A 1 186 ? -23.787 10.138 18.020 1.00 96.56 186 CYS A N 1
ATOM 1534 C CA . CYS A 1 186 ? -24.787 9.218 18.550 1.00 96.56 186 CYS A CA 1
ATOM 1535 C C . CYS A 1 186 ? -24.739 9.157 20.082 1.00 96.56 186 CYS A C 1
ATOM 1537 O O . CYS A 1 186 ? -23.680 9.279 20.701 1.00 96.56 186 CYS A O 1
ATOM 1539 N N . GLU A 1 187 ? -25.890 8.891 20.691 1.00 96.38 187 GLU A N 1
ATOM 1540 C CA . GLU A 1 187 ? -26.065 8.796 22.139 1.00 96.38 187 GLU A CA 1
ATOM 1541 C C . GLU A 1 187 ? -26.648 7.438 22.539 1.00 96.38 187 GLU A C 1
ATOM 1543 O O . GLU A 1 187 ? -27.431 6.835 21.800 1.00 96.38 187 GLU A O 1
ATOM 1548 N N . LYS A 1 188 ? -26.285 6.957 23.733 1.00 96.75 188 LYS A N 1
ATOM 1549 C CA . LYS A 1 188 ? -26.826 5.715 24.300 1.00 96.75 188 LYS A CA 1
ATOM 1550 C C . LYS A 1 188 ? -28.197 5.986 24.924 1.00 96.75 188 LYS A C 1
ATOM 1552 O O . LYS A 1 188 ? -28.328 6.852 25.790 1.00 96.75 188 LYS A O 1
ATOM 1557 N N . LYS A 1 189 ? -29.215 5.214 24.537 1.00 95.19 189 LYS A N 1
ATOM 1558 C CA . LYS A 1 189 ? -30.549 5.212 25.161 1.00 95.19 189 LYS A CA 1
ATOM 1559 C C . LYS A 1 189 ? -30.955 3.780 25.505 1.00 95.19 189 LYS A C 1
ATOM 1561 O O . LYS A 1 189 ? -30.608 2.830 24.805 1.00 95.19 189 LYS A O 1
ATOM 1566 N N . LYS A 1 190 ? -31.729 3.617 26.581 1.00 94.25 190 LYS A N 1
ATOM 1567 C CA . LYS A 1 190 ? -32.315 2.316 26.930 1.00 94.25 190 LYS A CA 1
ATOM 1568 C C . LYS A 1 190 ? -33.571 2.058 26.107 1.00 94.25 190 LYS A C 1
ATOM 1570 O O . LYS A 1 190 ? -34.491 2.873 26.121 1.00 94.25 190 LYS A O 1
ATOM 1575 N N . LEU A 1 191 ? -33.630 0.892 25.468 1.00 91.25 191 LEU A N 1
ATOM 1576 C CA . LEU A 1 191 ? -34.811 0.378 24.782 1.00 91.25 191 LEU A CA 1
ATOM 1577 C C . LEU A 1 191 ? -35.205 -0.959 25.425 1.00 91.25 191 LEU A C 1
ATOM 1579 O O . LEU A 1 191 ? -34.645 -2.017 25.134 1.00 91.25 191 LEU A O 1
ATOM 1583 N N . GLY A 1 192 ? -36.142 -0.899 26.374 1.00 90.06 192 GLY A N 1
ATOM 1584 C CA . GLY A 1 192 ? -36.478 -2.045 27.220 1.00 90.06 192 GLY A CA 1
ATOM 1585 C C . GLY A 1 192 ? -35.300 -2.446 28.115 1.00 90.06 192 GLY A C 1
ATOM 1586 O O . GLY A 1 192 ? -34.840 -1.648 28.931 1.00 90.06 192 GLY A O 1
ATOM 1587 N N . THR A 1 193 ? -34.819 -3.684 27.976 1.00 92.69 193 THR A N 1
ATOM 1588 C CA . THR A 1 193 ? -33.659 -4.211 28.722 1.00 92.69 193 THR A CA 1
ATOM 1589 C C . THR A 1 193 ? -32.323 -3.991 28.018 1.00 92.69 193 THR A C 1
ATOM 1591 O O . THR A 1 193 ? -31.286 -4.302 28.599 1.00 92.69 193 THR A O 1
ATOM 1594 N N . LYS A 1 194 ? -32.335 -3.503 26.774 1.00 94.25 194 LYS A N 1
ATOM 1595 C CA . LYS A 1 194 ? -31.133 -3.306 25.964 1.00 94.25 194 LYS A CA 1
ATOM 1596 C C . LYS A 1 194 ? -30.691 -1.847 25.984 1.00 94.25 194 LYS A C 1
ATOM 1598 O O . LYS A 1 194 ? -31.509 -0.942 26.163 1.00 94.25 194 LYS A O 1
ATOM 1603 N N . GLU A 1 195 ? -29.397 -1.631 25.793 1.00 95.81 195 GLU A N 1
ATOM 1604 C CA . GLU A 1 195 ? -28.836 -0.312 25.524 1.00 95.81 195 GLU A CA 1
ATOM 1605 C C . GLU A 1 195 ? -28.524 -0.214 24.032 1.00 95.81 195 GLU A C 1
ATOM 1607 O O . GLU A 1 195 ? -27.951 -1.136 23.452 1.00 95.81 195 GLU A O 1
ATOM 1612 N N . CYS A 1 196 ? -28.951 0.878 23.406 1.00 96.62 196 CYS A N 1
ATOM 1613 C CA . CYS A 1 196 ? -28.848 1.076 21.967 1.00 96.62 196 CYS A CA 1
ATOM 1614 C C . CYS A 1 196 ? -28.310 2.473 21.655 1.00 96.62 196 CYS A C 1
ATOM 1616 O O . CYS A 1 196 ? -28.521 3.418 22.420 1.00 96.62 196 CYS A O 1
ATOM 1618 N N . TRP A 1 197 ? -27.661 2.604 20.506 1.00 97.38 197 TRP A N 1
ATOM 1619 C CA . TRP A 1 197 ? -27.189 3.864 19.951 1.00 97.38 197 TRP A CA 1
ATOM 1620 C C . TRP A 1 197 ? -28.275 4.540 19.116 1.00 97.38 197 TRP A C 1
ATOM 1622 O O . TRP A 1 197 ? -28.941 3.893 18.304 1.00 97.38 197 TRP A O 1
ATOM 1632 N N . PHE A 1 198 ? -28.429 5.850 19.299 1.00 96.50 198 PHE A N 1
ATOM 1633 C CA . PHE A 1 198 ? -29.374 6.684 18.562 1.00 96.50 198 PHE A CA 1
ATOM 1634 C C . PHE A 1 198 ? -28.698 7.924 17.989 1.00 96.50 198 PHE A C 1
ATOM 1636 O O . PHE A 1 198 ? -27.858 8.527 18.656 1.00 96.50 198 PHE A O 1
ATOM 1643 N N . LYS A 1 199 ? -29.131 8.361 16.802 1.00 96.06 199 LYS A N 1
ATOM 1644 C CA . LYS A 1 199 ? -28.785 9.667 16.229 1.00 96.06 199 LYS A CA 1
ATOM 1645 C C . LYS A 1 199 ? -30.040 10.534 16.195 1.00 96.06 199 LYS A C 1
ATOM 1647 O O . LYS A 1 199 ? -30.938 10.324 15.384 1.00 96.06 199 LYS A O 1
ATOM 1652 N N . GLY A 1 200 ? -30.146 11.469 17.137 1.00 92.62 200 GLY A N 1
ATOM 1653 C CA . GLY A 1 200 ? -31.431 12.105 17.435 1.00 92.62 200 GLY A CA 1
ATOM 1654 C C . GLY A 1 200 ? -32.431 11.064 17.953 1.00 92.62 200 GLY A C 1
ATOM 1655 O O . GLY A 1 200 ? -32.208 10.467 19.010 1.00 92.62 200 GLY A O 1
ATOM 1656 N N . ASP A 1 201 ? -33.504 10.824 17.201 1.00 92.75 201 ASP A N 1
ATOM 1657 C CA . ASP A 1 201 ? -34.534 9.825 17.527 1.00 92.75 201 ASP A CA 1
ATOM 1658 C C . ASP A 1 201 ? -34.454 8.553 16.668 1.00 92.75 201 ASP A C 1
ATOM 1660 O O . ASP A 1 201 ? -35.215 7.609 16.886 1.00 92.75 201 ASP A O 1
ATOM 1664 N N . GLU A 1 202 ? -33.514 8.489 15.725 1.00 95.44 202 GLU A N 1
ATOM 1665 C CA . GLU A 1 202 ? -33.305 7.320 14.873 1.00 95.44 202 GLU A CA 1
ATOM 1666 C C . GLU A 1 202 ? -32.445 6.270 15.588 1.00 95.44 202 GLU A C 1
ATOM 1668 O O . GLU A 1 202 ? -31.353 6.579 16.071 1.00 95.44 202 GLU A O 1
ATOM 1673 N N . PHE A 1 203 ? -32.940 5.031 15.662 1.00 95.81 203 PHE A N 1
ATOM 1674 C CA . PHE A 1 203 ? -32.165 3.884 16.137 1.00 95.81 203 PHE A CA 1
ATOM 1675 C C . PHE A 1 203 ? -31.072 3.544 15.124 1.00 95.81 203 PHE A C 1
ATOM 1677 O O . PHE A 1 203 ? -31.362 3.386 13.941 1.00 95.81 203 PHE A O 1
ATOM 1684 N N . VAL A 1 204 ? -29.840 3.377 15.604 1.00 95.94 204 VAL A N 1
ATOM 1685 C CA . VAL A 1 204 ? -28.694 3.012 14.765 1.00 95.94 204 VAL A CA 1
ATOM 1686 C C . VAL A 1 204 ? -28.364 1.529 14.934 1.00 95.94 204 VAL A C 1
ATOM 1688 O O . VAL A 1 204 ? -28.482 0.760 13.986 1.00 95.94 204 VAL A O 1
ATOM 1691 N N . GLU A 1 205 ? -27.976 1.108 16.142 1.00 95.94 205 GLU A N 1
ATOM 1692 C CA . GLU A 1 205 ? -27.663 -0.293 16.467 1.00 95.94 205 GLU A CA 1
ATOM 1693 C C . GLU A 1 205 ? -27.640 -0.538 17.989 1.00 95.94 205 GLU A C 1
ATOM 1695 O O . GLU A 1 205 ? -27.692 0.396 18.791 1.00 95.94 205 GLU A O 1
ATOM 1700 N N . GLU A 1 206 ? -27.559 -1.804 18.405 1.00 95.81 206 GLU A N 1
ATOM 1701 C CA . GLU A 1 206 ? -27.411 -2.192 19.817 1.00 95.81 206 GLU A CA 1
ATOM 1702 C C . GLU A 1 206 ? -25.963 -1.989 20.304 1.00 95.81 206 GLU A C 1
ATOM 1704 O O . GLU A 1 206 ? -25.015 -2.176 19.542 1.00 95.81 206 GLU A O 1
ATOM 1709 N N . VAL A 1 207 ? -25.779 -1.615 21.574 1.00 95.19 207 VAL A N 1
ATOM 1710 C CA . VAL A 1 207 ? -24.446 -1.529 22.200 1.00 95.19 207 VAL A CA 1
ATOM 1711 C C . VAL A 1 207 ? -23.872 -2.942 22.382 1.00 95.19 207 VAL A C 1
ATOM 1713 O O . VAL A 1 207 ? -24.581 -3.830 22.859 1.00 95.19 207 VAL A O 1
ATOM 1716 N N . LEU A 1 208 ? -22.597 -3.140 22.022 1.00 92.12 208 LEU A N 1
ATOM 1717 C CA . LEU A 1 208 ? -21.873 -4.415 22.149 1.00 92.12 208 LEU A CA 1
ATOM 1718 C C . LEU A 1 208 ? -21.558 -4.819 23.595 1.00 92.12 208 LEU A C 1
ATOM 1720 O O . LEU A 1 208 ? -21.146 -3.982 24.434 1.00 92.12 208 LEU A O 1
#

Mean predicted aligned error: 4.85 Å

Sequence (208 aa):
MAKAGMTISDAAHEWVREMNAYPQEMIETLMQAKPDDWHEVTMPRVCDRVYVYNLPDGCEDYDPNGEIENIVGDVYLINLEDGNTIELGADDFEVERDSILPMWGWMWSFSDSADDYFMDELDGIKKMSECGFRIYEHDEWGYFFGIDGCGYSFYDEHWIPLYKKRGLQWHDPKAEQEYRMRMNGCEKKKLGTKECWFKGDEFVEEVL